Protein AF-A0A9Q1EUC0-F1 (afdb_monomer)

Foldseek 3Di:
DWDKDKDQDVVVVVVVQVVLCQQFVFDKDWPDWDPQNPPPPDDDALPFDKDQWACDDPLADTGDGDQWIKGFRIKTKIDTPLADDPCVVVVVVVVVVVVVVCVVVVDDDDDDDDPDPDSHQNWPWMKIKTKMWIQVVLGDDPVVVVDVVVVVVSSNVVSVCNVPDRGDTTIMMIMTTDSDTPDADTDPVNCVVVPVPDDD

Organism: Synaphobranchus kaupii (NCBI:txid118154)

Sequence (200 aa):
MSKMIKFDNSADLDYFIKGVEEESQTKFITFTVDRHYNDKDWLPLPAKRVYWQWAGGSGMPAIEFNGTPFMFVGSKRLVCHQGKDLALAHKRRYAEEKAKKMMVDHSFCSQRALWQDTKKVGCPAAISITKIATFPKFKADEEILSREKIKKTASKILRRALERDPIVWETCYVVTHQSAHAGHAIGEMANWRSSDHLCS

Structure (mmCIF, N/CA/C/O backbone):
data_AF-A0A9Q1EUC0-F1
#
_entry.id   AF-A0A9Q1EUC0-F1
#
loop_
_atom_site.group_PDB
_atom_site.id
_atom_site.type_symbol
_atom_site.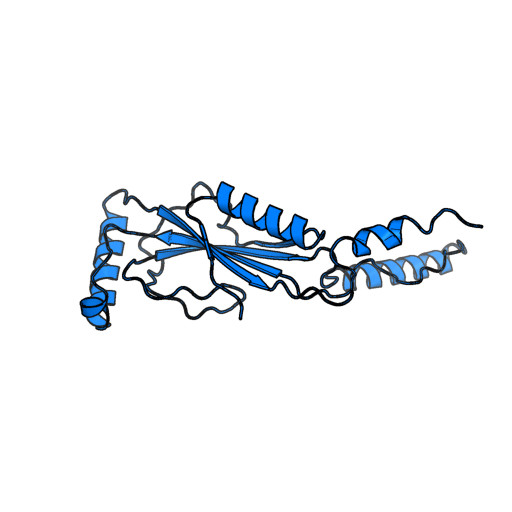label_atom_id
_atom_site.label_alt_id
_atom_site.label_comp_id
_atom_site.label_asym_id
_atom_site.label_entity_id
_atom_site.label_seq_id
_atom_site.pdbx_PDB_ins_code
_atom_site.Cartn_x
_atom_site.Cartn_y
_atom_site.Cartn_z
_atom_site.occupancy
_atom_site.B_iso_or_equiv
_atom_site.auth_seq_id
_atom_site.auth_comp_id
_atom_site.auth_asym_id
_atom_site.auth_atom_id
_atom_site.pdbx_PDB_model_num
ATOM 1 N N . MET A 1 1 ? -3.451 16.860 -7.771 1.00 40.97 1 MET A N 1
ATOM 2 C CA . MET A 1 1 ? -3.628 16.340 -6.395 1.00 40.97 1 MET A CA 1
ATOM 3 C C . MET A 1 1 ? -3.889 14.842 -6.488 1.00 40.97 1 MET A C 1
ATOM 5 O O . MET A 1 1 ? -4.781 14.462 -7.233 1.00 40.97 1 MET A O 1
ATOM 9 N N . SER A 1 2 ? -3.102 13.990 -5.823 1.00 59.28 2 SER A N 1
ATOM 10 C CA . SER A 1 2 ? -3.368 12.541 -5.813 1.00 59.28 2 SER A CA 1
ATOM 11 C C . SER A 1 2 ? -4.543 12.253 -4.882 1.00 59.28 2 SER A C 1
ATOM 13 O O . SER A 1 2 ? -4.451 12.502 -3.684 1.00 59.28 2 SER A O 1
ATOM 15 N N . LYS A 1 3 ? -5.653 11.759 -5.435 1.00 67.56 3 LYS A N 1
ATOM 16 C CA . LYS A 1 3 ? -6.847 11.388 -4.670 1.00 67.56 3 LYS A CA 1
ATOM 17 C C . LYS A 1 3 ? -6.608 10.048 -3.967 1.00 67.56 3 LYS A C 1
ATOM 19 O O . LYS A 1 3 ? -6.145 9.099 -4.598 1.00 67.56 3 LYS A O 1
ATOM 24 N N . MET A 1 4 ? -6.906 9.986 -2.670 1.00 83.06 4 MET A N 1
ATOM 25 C CA . MET A 1 4 ? -6.970 8.728 -1.924 1.00 83.06 4 MET A CA 1
ATOM 26 C C . MET A 1 4 ? -8.250 7.984 -2.318 1.00 83.06 4 MET A C 1
ATOM 28 O O . MET A 1 4 ? -9.329 8.576 -2.326 1.00 83.06 4 MET A O 1
ATOM 32 N N . ILE A 1 5 ? -8.128 6.695 -2.620 1.00 92.75 5 ILE A N 1
ATOM 33 C CA . ILE A 1 5 ? -9.247 5.807 -2.953 1.00 92.75 5 ILE A CA 1
ATOM 34 C C . ILE A 1 5 ? -9.221 4.626 -1.979 1.00 92.75 5 ILE A C 1
ATOM 36 O O . ILE A 1 5 ? -8.143 4.198 -1.562 1.00 92.75 5 ILE A O 1
ATOM 40 N N . LYS A 1 6 ? -10.394 4.129 -1.580 1.00 94.75 6 LYS A N 1
ATOM 41 C CA . LYS A 1 6 ? -10.534 2.965 -0.700 1.00 94.75 6 LYS A CA 1
ATOM 42 C C . LYS A 1 6 ? -11.338 1.878 -1.401 1.00 94.75 6 LYS A C 1
ATOM 44 O O . LYS A 1 6 ? -12.309 2.199 -2.079 1.00 94.75 6 LYS A O 1
ATOM 49 N N . PHE A 1 7 ? -10.935 0.628 -1.205 1.00 96.56 7 PHE A N 1
ATOM 50 C CA . PHE A 1 7 ? -11.654 -0.557 -1.670 1.00 96.56 7 PHE A CA 1
ATOM 51 C C . PHE A 1 7 ? -11.787 -1.557 -0.526 1.00 96.56 7 PHE A C 1
ATOM 53 O O . PHE A 1 7 ? -10.833 -1.755 0.229 1.00 96.56 7 PHE A O 1
ATOM 60 N N . ASP A 1 8 ? -12.934 -2.219 -0.429 1.00 95.00 8 ASP A N 1
ATOM 61 C CA . ASP A 1 8 ? -13.214 -3.188 0.641 1.00 95.00 8 ASP A CA 1
ATOM 62 C C . ASP A 1 8 ? -12.863 -4.627 0.234 1.00 95.00 8 ASP A C 1
ATOM 64 O O . ASP A 1 8 ? -12.815 -5.539 1.057 1.00 95.00 8 ASP A O 1
ATOM 68 N N . ASN A 1 9 ? -12.576 -4.851 -1.049 1.00 94.38 9 ASN A N 1
ATOM 69 C CA . ASN A 1 9 ? -12.192 -6.153 -1.575 1.00 94.38 9 ASN A CA 1
ATOM 70 C C . ASN A 1 9 ? -11.139 -6.024 -2.685 1.00 94.38 9 ASN A C 1
ATOM 72 O O . ASN A 1 9 ? -10.929 -4.955 -3.264 1.00 94.38 9 ASN A O 1
ATOM 76 N N . SER A 1 10 ? -10.450 -7.132 -2.968 1.00 94.81 10 SER A N 1
ATOM 77 C CA . SER A 1 10 ? -9.391 -7.158 -3.977 1.00 94.81 10 SER A CA 1
ATOM 78 C C . SER A 1 10 ? -9.919 -7.081 -5.408 1.00 94.81 10 SER A C 1
ATOM 80 O O . SER A 1 10 ? -9.199 -6.594 -6.268 1.00 94.81 10 SER A O 1
ATOM 82 N N . ALA A 1 11 ? -11.148 -7.532 -5.675 1.00 96.62 11 ALA A N 1
ATOM 83 C CA . ALA A 1 11 ? -11.707 -7.528 -7.024 1.00 96.62 11 ALA A CA 1
ATOM 84 C C . ALA A 1 11 ? -11.937 -6.096 -7.531 1.00 96.62 11 ALA A C 1
ATOM 86 O O . ALA A 1 11 ? -11.547 -5.777 -8.652 1.00 96.62 11 ALA A O 1
ATOM 87 N N . ASP A 1 12 ? -12.471 -5.213 -6.685 1.00 97.06 12 ASP A N 1
ATOM 88 C CA . ASP A 1 12 ? -12.663 -3.799 -7.024 1.00 97.06 12 ASP A CA 1
ATOM 89 C C . ASP A 1 12 ? -11.325 -3.074 -7.198 1.00 97.06 12 ASP A C 1
ATOM 91 O O . ASP A 1 12 ? -11.167 -2.246 -8.097 1.00 97.06 12 ASP A O 1
ATOM 95 N N . LEU A 1 13 ? -10.333 -3.420 -6.370 1.00 96.81 13 LEU A N 1
ATOM 96 C CA . LEU A 1 13 ? -8.966 -2.930 -6.527 1.00 96.81 13 LEU A CA 1
ATOM 97 C C . LEU A 1 13 ? -8.368 -3.364 -7.874 1.00 96.81 13 LEU A C 1
ATOM 99 O O . LEU A 1 13 ? -7.768 -2.546 -8.572 1.00 96.81 13 LEU A O 1
ATOM 103 N N . ASP A 1 14 ? -8.524 -4.633 -8.243 1.00 96.81 14 ASP A N 1
ATOM 104 C CA . ASP A 1 14 ? -8.013 -5.170 -9.504 1.00 96.81 14 ASP A CA 1
ATOM 105 C C . ASP A 1 14 ? -8.735 -4.539 -10.705 1.00 96.81 14 ASP A C 1
ATOM 107 O O . ASP A 1 14 ? -8.090 -4.187 -11.695 1.00 96.81 14 ASP A O 1
ATOM 111 N N . TYR A 1 15 ? -10.048 -4.310 -10.599 1.00 97.38 15 TYR A N 1
ATOM 112 C CA . TYR A 1 15 ? -10.825 -3.582 -11.602 1.00 97.38 15 TYR A CA 1
ATOM 113 C C . TYR A 1 15 ? -10.336 -2.139 -11.760 1.00 97.38 15 TYR A C 1
ATOM 115 O O . TYR A 1 15 ? -10.135 -1.674 -12.882 1.00 97.38 15 TYR A O 1
ATOM 123 N N . PHE A 1 16 ? -10.064 -1.444 -10.652 1.00 95.88 16 PHE A N 1
ATOM 124 C CA . PHE A 1 16 ? -9.482 -0.104 -10.682 1.00 95.88 16 PHE A CA 1
ATOM 125 C C . PHE A 1 16 ? -8.117 -0.085 -11.379 1.00 95.88 16 PHE A C 1
ATOM 127 O O . PHE A 1 16 ? -7.888 0.751 -12.253 1.00 95.88 16 PHE A O 1
ATOM 134 N N . ILE A 1 17 ? -7.216 -1.010 -11.028 1.00 95.75 17 ILE A N 1
ATOM 135 C CA . ILE A 1 17 ? -5.892 -1.103 -11.660 1.00 95.75 17 ILE A CA 1
ATOM 136 C C . ILE A 1 17 ? -6.047 -1.350 -13.162 1.00 95.75 17 ILE A C 1
ATOM 138 O O . ILE A 1 17 ? -5.390 -0.684 -13.958 1.00 95.75 17 ILE A O 1
ATOM 142 N N . LYS A 1 18 ? -6.943 -2.260 -13.557 1.00 95.81 18 LYS A N 1
ATOM 143 C CA . LYS A 1 18 ? -7.225 -2.548 -14.964 1.00 95.81 18 LYS A CA 1
ATOM 144 C C . LYS A 1 18 ? -7.750 -1.315 -15.705 1.00 95.81 18 LYS A C 1
ATOM 146 O O . LYS A 1 18 ? -7.250 -1.023 -16.785 1.00 95.81 18 LYS A O 1
ATOM 151 N N . GLY A 1 19 ? -8.672 -0.560 -15.110 1.00 94.25 19 GLY A N 1
ATOM 152 C CA . GLY A 1 19 ? -9.173 0.688 -15.691 1.00 94.25 19 GLY A CA 1
ATOM 153 C C . GLY A 1 19 ? -8.064 1.723 -15.904 1.00 94.25 19 GLY A C 1
ATOM 154 O O . GLY A 1 19 ? -7.978 2.324 -16.970 1.00 94.25 19 GLY A O 1
ATOM 155 N N . VAL A 1 20 ? -7.149 1.865 -14.939 1.00 92.62 20 VAL A N 1
ATOM 156 C CA . VAL A 1 20 ? -5.964 2.733 -15.078 1.00 92.62 20 VAL A CA 1
ATOM 157 C C . VAL A 1 20 ? -5.049 2.269 -16.221 1.00 92.62 20 VAL A C 1
ATOM 159 O O . VAL A 1 20 ? -4.512 3.090 -16.971 1.00 92.62 20 VAL A O 1
ATOM 162 N N . GLU A 1 21 ? -4.849 0.960 -16.376 1.00 93.50 21 GLU A N 1
ATOM 163 C CA . GLU A 1 21 ? -4.057 0.403 -17.479 1.00 93.50 21 GLU A CA 1
ATOM 164 C C . GLU A 1 21 ? -4.710 0.624 -18.847 1.00 93.50 21 GLU A C 1
ATOM 166 O O . GLU A 1 21 ? -4.009 0.904 -19.819 1.00 93.50 21 GLU A O 1
ATOM 171 N N . GLU A 1 22 ? -6.033 0.497 -18.930 1.00 92.25 22 GLU A N 1
ATOM 172 C CA . GLU A 1 22 ? -6.808 0.705 -20.155 1.00 92.25 22 GLU A CA 1
ATOM 173 C C . GLU A 1 22 ? -6.830 2.182 -20.563 1.00 92.25 22 GLU A C 1
ATOM 175 O O . GLU A 1 22 ? -6.583 2.496 -21.725 1.00 92.25 22 GLU A O 1
ATOM 180 N N . GLU A 1 23 ? -7.024 3.098 -19.613 1.00 89.44 23 GLU A N 1
ATOM 181 C CA . GLU A 1 23 ? -6.993 4.543 -19.864 1.00 89.44 23 GLU A CA 1
ATOM 182 C C . GLU A 1 23 ? -5.609 5.004 -20.352 1.00 89.44 23 GLU A C 1
ATOM 184 O O . GLU A 1 23 ? -5.485 5.767 -21.309 1.00 89.44 23 GLU A O 1
ATOM 189 N N . SER A 1 24 ? -4.542 4.501 -19.725 1.00 87.50 24 SER A N 1
ATOM 190 C CA . SER A 1 24 ? -3.166 4.885 -20.065 1.00 87.50 24 SER A CA 1
ATOM 191 C C . SER A 1 24 ? -2.559 4.095 -21.230 1.00 87.50 24 SER A C 1
ATOM 193 O O . SER A 1 24 ? -1.467 4.440 -21.697 1.00 87.50 24 SER A O 1
ATOM 195 N N . GLN A 1 25 ? -3.213 3.015 -21.676 1.00 89.38 25 GLN A N 1
ATOM 196 C CA . GLN A 1 25 ? -2.655 2.009 -22.594 1.00 89.38 25 GLN A CA 1
ATOM 197 C C . GLN A 1 25 ? -1.273 1.500 -22.143 1.00 89.38 25 GLN A C 1
ATOM 199 O O . GLN A 1 25 ? -0.397 1.177 -22.946 1.00 89.38 25 GLN A O 1
ATOM 204 N N . THR A 1 26 ? -1.040 1.461 -20.830 1.00 88.62 26 THR A N 1
ATOM 205 C CA . THR A 1 26 ? 0.257 1.133 -20.243 1.00 88.62 26 THR A CA 1
ATOM 206 C C . THR A 1 26 ? 0.081 0.144 -19.106 1.00 88.62 26 THR A C 1
ATOM 208 O O . THR A 1 26 ? -0.745 0.330 -18.223 1.00 88.62 26 THR A O 1
ATOM 211 N N . LYS A 1 27 ? 0.908 -0.905 -19.091 1.00 92.56 27 LYS A N 1
ATOM 212 C CA . LYS A 1 27 ? 0.910 -1.888 -18.005 1.00 92.56 27 LYS A CA 1
ATOM 213 C C . LYS A 1 27 ? 1.687 -1.410 -16.789 1.00 92.56 27 LYS A C 1
ATOM 215 O O . LYS A 1 27 ? 2.736 -0.767 -16.913 1.00 92.56 27 LYS A O 1
ATOM 220 N N . PHE A 1 28 ? 1.209 -1.804 -15.619 1.00 94.25 28 PHE A N 1
ATOM 221 C CA . PHE A 1 28 ? 1.900 -1.627 -14.356 1.00 94.25 28 PHE A CA 1
ATOM 222 C C . PHE A 1 28 ? 2.534 -2.949 -13.913 1.00 94.25 28 PHE A C 1
ATOM 224 O O . PHE A 1 28 ? 1.949 -4.023 -14.001 1.00 94.25 28 PHE A O 1
ATOM 231 N N . ILE A 1 29 ? 3.767 -2.873 -13.422 1.00 94.19 29 ILE A N 1
ATOM 232 C CA . ILE A 1 29 ? 4.514 -4.011 -12.887 1.00 94.19 29 ILE A CA 1
ATOM 233 C C . ILE A 1 29 ? 4.733 -3.830 -11.390 1.00 94.19 29 ILE A C 1
ATOM 235 O O . ILE A 1 29 ? 4.805 -2.706 -10.888 1.00 94.19 29 ILE A O 1
ATOM 239 N N . THR A 1 30 ? 4.868 -4.940 -10.667 1.00 94.81 30 THR A N 1
ATOM 240 C CA . THR A 1 30 ? 5.176 -4.882 -9.234 1.00 94.81 30 THR A CA 1
ATOM 241 C C . THR A 1 30 ? 6.600 -4.373 -9.038 1.00 94.81 30 THR A C 1
ATOM 243 O O . THR A 1 30 ? 7.550 -4.961 -9.548 1.00 94.81 30 THR A O 1
ATOM 246 N N . PHE A 1 31 ? 6.732 -3.275 -8.298 1.00 93.25 31 PHE A N 1
ATOM 247 C CA . PHE A 1 31 ? 8.013 -2.705 -7.894 1.00 93.25 31 PHE A CA 1
ATOM 248 C C . PHE A 1 31 ? 8.451 -3.269 -6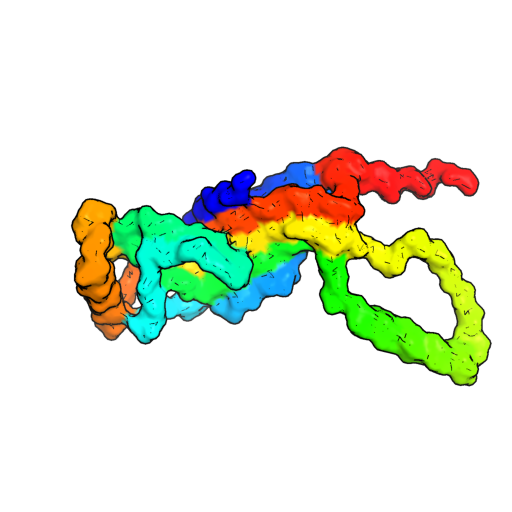.546 1.00 93.25 31 PHE A C 1
ATOM 250 O O . PHE A 1 31 ? 9.541 -3.818 -6.421 1.00 93.25 31 PHE A O 1
ATOM 257 N N . THR A 1 32 ? 7.576 -3.166 -5.547 1.00 93.19 32 THR A N 1
ATOM 258 C CA . THR A 1 32 ? 7.797 -3.704 -4.204 1.00 93.19 32 THR A CA 1
ATOM 259 C C . THR A 1 32 ? 6.510 -4.298 -3.662 1.00 93.19 32 THR A C 1
ATOM 261 O O . THR A 1 32 ? 5.409 -3.842 -3.980 1.00 93.19 32 THR A O 1
ATOM 264 N N . VAL A 1 33 ? 6.654 -5.314 -2.822 1.00 95.06 33 VAL A N 1
ATOM 265 C CA . VAL A 1 33 ? 5.559 -5.926 -2.077 1.00 95.06 33 VAL A CA 1
ATOM 266 C C . VAL A 1 33 ? 6.078 -6.330 -0.704 1.00 95.06 33 VAL A C 1
ATOM 268 O O . VAL A 1 33 ? 7.137 -6.949 -0.594 1.00 95.06 33 VAL A O 1
ATOM 271 N N . ASP A 1 34 ? 5.353 -5.950 0.341 1.00 93.94 34 ASP A N 1
ATOM 272 C CA . ASP A 1 34 ? 5.676 -6.356 1.702 1.00 93.94 34 ASP A CA 1
ATOM 273 C C . ASP A 1 34 ? 5.354 -7.834 1.911 1.00 93.94 34 ASP A C 1
ATOM 275 O O . ASP A 1 34 ? 4.383 -8.365 1.366 1.00 93.94 34 ASP A O 1
ATOM 279 N N . ARG A 1 35 ? 6.130 -8.481 2.788 1.00 90.31 35 ARG A N 1
ATOM 280 C CA . ARG A 1 35 ? 6.033 -9.918 3.091 1.00 90.31 35 ARG A CA 1
ATOM 281 C C . ARG A 1 35 ? 4.602 -10.399 3.351 1.00 90.31 35 ARG A C 1
ATOM 283 O O . ARG A 1 35 ? 4.224 -11.448 2.847 1.00 90.31 35 ARG A O 1
ATOM 290 N N . HIS A 1 36 ? 3.824 -9.644 4.126 1.00 92.88 36 HIS A N 1
ATOM 291 C CA . HIS A 1 36 ? 2.486 -10.061 4.556 1.00 92.88 36 HIS A CA 1
ATOM 292 C C . HIS A 1 36 ? 1.354 -9.553 3.650 1.00 92.88 36 HIS A C 1
ATOM 294 O O . HIS A 1 36 ? 0.191 -9.832 3.914 1.00 92.88 36 HIS A O 1
ATOM 300 N N . TYR A 1 37 ? 1.646 -8.809 2.575 1.00 93.94 37 TYR A N 1
ATOM 301 C CA . TYR A 1 37 ? 0.593 -8.257 1.712 1.00 93.94 37 TYR A CA 1
ATOM 302 C C . TYR A 1 37 ? -0.295 -9.363 1.104 1.00 93.94 37 TYR A C 1
ATOM 304 O O . TYR A 1 37 ? -1.524 -9.254 1.103 1.00 93.94 37 TYR A O 1
ATOM 312 N N . ASN A 1 38 ? 0.337 -10.448 0.644 1.00 93.12 38 ASN A N 1
ATOM 313 C CA . ASN A 1 38 ? -0.325 -11.625 0.068 1.00 93.12 38 ASN A CA 1
ATOM 314 C C . ASN A 1 38 ? -0.567 -12.750 1.087 1.00 93.12 38 ASN A C 1
ATOM 316 O O . ASN A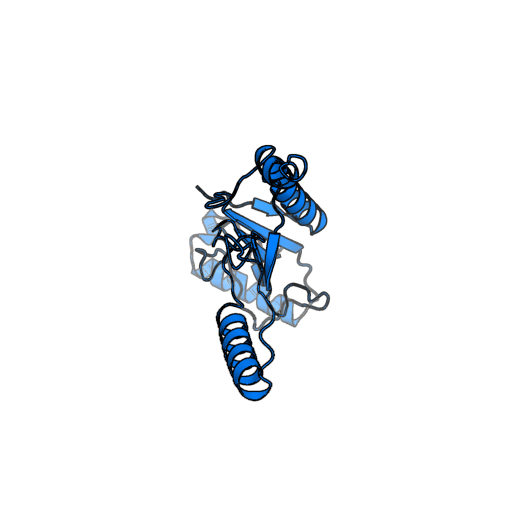 1 38 ? -1.019 -13.826 0.702 1.00 93.12 38 ASN A O 1
ATOM 320 N N . ASP A 1 39 ? -0.240 -12.525 2.358 1.00 92.94 39 ASP A N 1
ATOM 321 C CA . ASP A 1 39 ? -0.416 -13.526 3.402 1.00 92.94 39 ASP A CA 1
ATOM 322 C C . ASP A 1 39 ? -1.909 -13.647 3.740 1.00 92.94 39 ASP A C 1
ATOM 324 O O . ASP A 1 39 ? -2.550 -12.681 4.170 1.00 92.94 39 ASP A O 1
ATOM 328 N N . LYS A 1 40 ? -2.472 -14.823 3.447 1.00 88.56 40 LYS A N 1
ATOM 329 C CA . LYS A 1 40 ? -3.879 -15.155 3.711 1.00 88.56 40 LYS A CA 1
ATOM 330 C C . LYS A 1 40 ? -4.097 -15.564 5.163 1.00 88.56 40 LYS A C 1
ATOM 332 O O . LYS A 1 40 ? -5.203 -15.397 5.663 1.00 88.56 40 LYS A O 1
ATOM 337 N N . ASP A 1 41 ? -3.034 -16.020 5.816 1.00 90.88 41 ASP A N 1
ATOM 338 C CA . ASP A 1 41 ? -3.032 -16.493 7.196 1.00 90.88 41 ASP A CA 1
ATOM 339 C C . ASP A 1 41 ? -2.585 -15.382 8.157 1.00 90.88 41 ASP A C 1
ATOM 341 O O . ASP A 1 41 ? -2.355 -15.615 9.344 1.00 90.88 41 ASP A O 1
ATOM 345 N N . TRP A 1 42 ? -2.461 -14.147 7.655 1.00 93.06 42 TRP A N 1
ATOM 346 C CA . TRP A 1 42 ? -2.171 -12.994 8.488 1.00 93.06 42 TRP A CA 1
ATOM 347 C C . TRP A 1 42 ? -3.292 -12.784 9.507 1.00 93.06 42 TRP A C 1
ATOM 349 O O . TRP A 1 42 ? -4.469 -12.690 9.153 1.00 93.06 42 TRP A O 1
ATOM 359 N N . LEU A 1 43 ? -2.901 -12.618 10.769 1.00 92.25 43 LEU A N 1
ATOM 360 C CA . LEU A 1 43 ? -3.809 -12.337 11.873 1.00 92.25 43 LEU A CA 1
ATOM 361 C C . LEU A 1 43 ? -3.389 -11.054 12.605 1.00 92.25 43 LEU A C 1
ATOM 363 O O . LEU A 1 43 ? -2.188 -10.794 12.771 1.00 92.25 43 LEU A O 1
ATOM 367 N N . PRO A 1 44 ? -4.352 -10.253 13.095 1.00 93.25 44 PRO A N 1
ATOM 368 C CA . PRO A 1 44 ? -4.044 -9.111 13.937 1.00 93.25 44 PRO A CA 1
ATOM 369 C C . PRO A 1 44 ? -3.519 -9.588 15.293 1.00 93.25 44 PRO A C 1
ATOM 371 O O . PRO A 1 44 ? -4.219 -10.246 16.055 1.00 93.25 44 PRO A O 1
ATOM 374 N N . LEU A 1 45 ? -2.274 -9.235 15.613 1.00 92.12 45 LEU A N 1
ATOM 375 C CA . LEU A 1 45 ? -1.651 -9.612 16.883 1.00 92.12 45 LEU A CA 1
ATOM 376 C C . LEU A 1 45 ? -1.723 -8.459 17.899 1.00 92.12 45 LEU A C 1
ATOM 378 O O . LEU A 1 45 ? -1.437 -7.316 17.527 1.00 92.12 45 LEU A O 1
ATOM 382 N N . PRO A 1 46 ? -1.973 -8.732 19.195 1.00 91.38 46 PRO A N 1
ATOM 383 C CA . PRO A 1 46 ? -2.017 -7.710 20.250 1.00 91.38 46 PRO A CA 1
ATOM 384 C C . PRO A 1 46 ? -0.756 -6.838 20.329 1.00 91.38 46 PRO A C 1
ATOM 386 O O . PRO A 1 46 ? -0.828 -5.639 20.599 1.00 91.38 46 PRO A O 1
ATOM 389 N N . ALA A 1 47 ? 0.410 -7.429 20.048 1.00 91.00 47 ALA A N 1
ATOM 390 C CA . ALA A 1 47 ? 1.699 -6.740 20.064 1.00 91.00 47 ALA A CA 1
ATOM 391 C C . ALA A 1 47 ? 1.858 -5.710 18.929 1.00 91.00 47 ALA A C 1
ATOM 393 O O . ALA A 1 47 ? 2.736 -4.845 18.991 1.00 91.00 47 ALA A O 1
ATOM 394 N N . LYS A 1 48 ? 1.036 -5.781 17.872 1.00 91.75 48 LYS A N 1
ATOM 395 C CA . LYS A 1 48 ? 1.115 -4.850 16.743 1.00 91.75 48 LYS A CA 1
ATOM 396 C C . LYS A 1 48 ? 0.524 -3.490 17.115 1.00 91.75 48 LYS A C 1
ATOM 398 O O . LYS A 1 48 ? -0.325 -3.325 17.998 1.00 91.75 48 LYS A O 1
ATOM 403 N N . ARG A 1 49 ? 1.030 -2.456 16.446 1.00 93.19 49 ARG A N 1
ATOM 404 C CA . ARG A 1 49 ? 0.588 -1.082 16.674 1.00 93.19 49 ARG A CA 1
ATOM 405 C C . ARG A 1 49 ? -0.800 -0.873 16.069 1.00 93.19 49 ARG A C 1
ATOM 407 O O . ARG A 1 49 ? -1.010 -1.167 14.899 1.00 93.19 49 ARG A O 1
ATOM 414 N N . VAL A 1 50 ? -1.702 -0.316 16.874 1.00 95.31 50 VAL A N 1
ATOM 415 C CA . VAL A 1 50 ? -3.005 0.195 16.437 1.00 95.31 50 VAL A CA 1
ATOM 416 C C . VAL A 1 50 ? -2.828 1.640 15.982 1.00 95.31 50 VAL A C 1
ATOM 418 O O . VAL A 1 50 ? -2.204 2.443 16.685 1.00 95.31 50 VAL A O 1
ATOM 421 N N . TYR A 1 51 ? -3.377 1.960 14.819 1.00 94.94 51 TYR A N 1
ATOM 422 C CA . TYR A 1 51 ? -3.374 3.283 14.215 1.00 94.94 51 TYR A CA 1
ATOM 423 C C . TYR A 1 51 ? -4.802 3.814 14.110 1.00 94.94 51 TYR A C 1
ATOM 425 O O . TYR A 1 51 ? -5.762 3.053 14.082 1.00 94.94 51 TYR A O 1
ATOM 433 N N . TRP A 1 52 ? -4.914 5.137 14.061 1.00 93.81 52 TRP A N 1
ATOM 434 C CA . TRP A 1 52 ? -6.184 5.860 13.898 1.00 93.81 52 TRP A CA 1
ATOM 435 C C . TRP A 1 52 ? -6.156 6.806 12.700 1.00 93.81 52 TRP A C 1
ATOM 437 O O . TRP A 1 52 ? -7.189 7.215 12.196 1.00 93.81 52 TRP A O 1
ATOM 447 N N . GLN A 1 53 ? -4.950 7.165 12.275 1.00 93.44 53 GLN A N 1
ATOM 448 C CA . GLN A 1 53 ? -4.637 7.961 11.103 1.00 93.44 53 GLN A CA 1
ATOM 449 C C . GLN A 1 53 ? -3.176 7.692 10.744 1.00 93.44 53 GLN A C 1
ATOM 451 O O . GLN A 1 53 ? -2.389 7.225 11.579 1.00 93.44 53 GLN A O 1
ATOM 456 N N . TRP A 1 54 ? -2.804 8.020 9.518 1.00 93.75 54 TRP A N 1
ATOM 457 C CA . TRP A 1 54 ? -1.442 7.926 9.024 1.00 93.75 54 TRP A CA 1
ATOM 458 C C . TRP A 1 54 ? -1.177 9.091 8.078 1.00 93.75 54 TRP A C 1
ATOM 460 O O . TRP A 1 54 ? -1.918 9.289 7.123 1.00 93.75 54 TRP A O 1
ATOM 470 N N . ALA A 1 55 ? -0.111 9.853 8.318 1.00 92.25 55 ALA A N 1
ATOM 471 C CA . ALA A 1 55 ? 0.209 11.034 7.512 1.00 92.25 55 ALA A CA 1
ATOM 472 C C . ALA A 1 55 ? 0.718 10.699 6.093 1.00 92.25 55 ALA A C 1
ATOM 474 O O . ALA A 1 55 ? 0.967 11.598 5.297 1.00 92.25 55 ALA A O 1
ATOM 475 N N . GLY A 1 56 ? 0.884 9.414 5.771 1.00 88.25 56 GLY A N 1
ATOM 476 C CA . GLY A 1 56 ? 1.614 8.975 4.587 1.00 88.25 56 GLY A CA 1
ATOM 477 C C . GLY A 1 56 ? 3.118 8.899 4.856 1.00 88.25 56 GLY A C 1
ATOM 478 O O . GLY A 1 56 ? 3.611 9.330 5.898 1.00 88.25 56 GLY A O 1
ATOM 479 N N . GLY A 1 57 ? 3.855 8.286 3.931 1.00 83.50 57 GLY A N 1
ATOM 480 C CA . GLY A 1 57 ? 5.310 8.129 4.037 1.00 83.50 57 GLY A CA 1
ATOM 481 C C . GLY A 1 57 ? 5.798 6.790 3.494 1.00 83.50 57 GLY A C 1
ATOM 482 O O . GLY A 1 57 ? 5.017 5.852 3.356 1.00 83.50 57 GLY A O 1
ATOM 483 N N . SER A 1 58 ? 7.083 6.707 3.139 1.00 78.88 58 SER A N 1
ATOM 484 C CA . SER A 1 58 ? 7.719 5.489 2.596 1.00 78.88 58 SER A CA 1
ATOM 485 C C . SER A 1 58 ? 6.998 4.878 1.383 1.00 78.88 58 SER A C 1
ATOM 487 O O . SER A 1 58 ? 7.029 3.672 1.169 1.00 78.88 58 SER A O 1
ATOM 489 N N . GLY A 1 59 ? 6.326 5.709 0.579 1.00 79.12 59 GLY A N 1
ATOM 490 C CA . GLY A 1 59 ? 5.532 5.252 -0.564 1.00 79.12 59 GLY A CA 1
ATOM 491 C C . GLY A 1 59 ? 4.142 4.713 -0.213 1.00 79.12 59 GLY A C 1
ATOM 492 O O . GLY A 1 59 ? 3.460 4.254 -1.124 1.00 79.12 59 GLY A O 1
ATOM 493 N N . MET A 1 60 ? 3.704 4.794 1.048 1.00 87.94 60 MET A N 1
ATOM 494 C CA . MET A 1 60 ? 2.336 4.471 1.459 1.00 87.94 60 MET A CA 1
ATOM 495 C C . MET A 1 60 ? 1.411 5.702 1.415 1.00 87.94 60 MET A C 1
ATOM 497 O O . MET A 1 60 ? 1.845 6.798 1.797 1.00 87.94 60 MET A O 1
ATOM 501 N N . PRO A 1 61 ? 0.141 5.534 0.996 1.00 91.88 61 PRO A N 1
ATOM 502 C CA . PRO A 1 61 ? -0.888 6.568 1.045 1.00 91.88 61 PRO A CA 1
ATOM 503 C C . PRO A 1 61 ? -1.153 7.062 2.471 1.00 91.88 61 PRO A C 1
ATOM 505 O O . PRO A 1 61 ? -1.026 6.311 3.438 1.00 91.88 61 PRO A O 1
ATOM 508 N N . ALA A 1 62 ? -1.551 8.330 2.593 1.00 92.88 62 ALA A N 1
ATOM 509 C CA . ALA A 1 62 ? -2.098 8.859 3.836 1.00 92.88 62 ALA A CA 1
ATOM 510 C C . ALA A 1 62 ? -3.461 8.214 4.133 1.00 92.88 62 ALA A C 1
ATOM 512 O O . ALA A 1 62 ? -4.206 7.870 3.218 1.00 92.88 62 ALA A O 1
ATOM 513 N N . ILE A 1 63 ? -3.771 8.042 5.416 1.00 93.25 63 ILE A N 1
ATOM 514 C CA . ILE A 1 63 ? -5.041 7.507 5.905 1.00 93.25 63 ILE A CA 1
ATOM 515 C C . ILE A 1 63 ? -5.604 8.534 6.875 1.00 93.25 63 ILE A C 1
ATOM 517 O O . ILE A 1 63 ? -5.050 8.741 7.958 1.00 93.25 63 ILE A O 1
ATOM 521 N N . GLU A 1 64 ? -6.689 9.184 6.473 1.00 91.62 64 GLU A N 1
ATOM 522 C CA . GLU A 1 64 ? -7.341 10.186 7.309 1.00 91.62 64 GLU A CA 1
ATOM 523 C C . GLU A 1 64 ? -8.039 9.556 8.511 1.00 91.62 64 GLU A C 1
ATOM 525 O O . GLU A 1 64 ? -8.435 8.386 8.495 1.00 91.62 64 GLU A O 1
ATOM 530 N N . PHE A 1 65 ? -8.170 10.355 9.564 1.00 90.50 65 PHE A N 1
ATOM 531 C CA . PHE A 1 65 ? -8.886 9.961 10.762 1.00 90.50 65 PHE A CA 1
ATOM 532 C C . PHE A 1 65 ? -10.385 9.845 10.458 1.00 90.50 65 PHE A C 1
ATOM 534 O O . PHE A 1 65 ? -10.981 10.800 9.983 1.00 90.50 65 PHE A O 1
ATOM 541 N N . ASN A 1 66 ? -10.978 8.681 10.732 1.00 89.75 66 ASN A N 1
ATOM 542 C CA . ASN A 1 66 ? -12.408 8.407 10.513 1.00 89.75 66 ASN A CA 1
ATOM 543 C C . ASN A 1 66 ? -13.073 7.719 11.725 1.00 89.75 66 ASN A C 1
ATOM 545 O O . ASN A 1 66 ? -14.028 6.943 11.591 1.00 89.75 66 ASN A O 1
ATOM 549 N N . GLY A 1 67 ? -12.452 7.862 12.898 1.00 90.44 67 GLY A N 1
ATOM 550 C CA . GLY A 1 67 ? -12.869 7.211 14.139 1.00 90.44 67 GLY A CA 1
ATOM 551 C C . GLY A 1 67 ? -12.687 5.689 14.194 1.00 90.44 67 GLY A C 1
ATOM 552 O O . GLY A 1 67 ? -12.974 5.107 15.234 1.00 90.44 67 GLY A O 1
ATOM 553 N N . THR A 1 68 ? -12.211 5.022 13.134 1.00 93.31 68 THR A N 1
ATOM 554 C CA . THR A 1 68 ? -12.061 3.555 13.104 1.00 93.31 68 THR A CA 1
ATOM 555 C C . THR A 1 68 ? -10.593 3.154 13.261 1.00 93.31 68 THR A C 1
ATOM 557 O O . THR A 1 68 ? -9.766 3.538 12.430 1.00 93.31 68 THR A O 1
ATOM 560 N N . PRO A 1 69 ? -10.228 2.372 14.294 1.00 95.50 69 PRO A N 1
ATOM 561 C CA . PRO A 1 69 ? -8.857 1.910 14.443 1.00 95.50 69 PRO A CA 1
ATOM 562 C C . PRO A 1 69 ? -8.499 0.870 13.376 1.00 95.50 69 PRO A C 1
ATOM 564 O O . PRO A 1 69 ? -9.346 0.096 12.922 1.00 95.50 69 PRO A O 1
ATOM 567 N N . PHE A 1 70 ? -7.219 0.827 13.009 1.00 96.88 70 PHE A N 1
ATOM 568 C CA . PHE A 1 70 ? -6.692 -0.120 12.030 1.00 96.88 70 PHE A CA 1
ATOM 569 C C . PHE A 1 70 ? -5.273 -0.604 12.357 1.00 96.88 70 PHE A C 1
ATOM 571 O O . PHE A 1 70 ? -4.540 0.003 13.143 1.00 96.88 70 PHE A O 1
ATOM 578 N N . MET A 1 71 ? -4.873 -1.706 11.727 1.00 97.00 71 MET A N 1
ATOM 579 C CA . MET A 1 71 ? -3.507 -2.234 11.714 1.00 97.00 71 MET A CA 1
ATOM 580 C C . MET A 1 71 ? -3.027 -2.406 10.272 1.00 97.00 71 MET A C 1
ATOM 582 O O . MET A 1 71 ? -3.804 -2.768 9.391 1.00 97.00 71 MET A O 1
ATOM 586 N N . PHE A 1 72 ? -1.739 -2.170 10.021 1.00 96.06 72 PHE A N 1
ATOM 587 C CA . PHE A 1 72 ? -1.146 -2.453 8.713 1.00 96.06 72 PHE A CA 1
ATOM 588 C C . PHE A 1 72 ? -0.967 -3.960 8.519 1.00 96.06 72 PHE A C 1
ATOM 590 O O . PHE A 1 72 ? -0.352 -4.621 9.359 1.00 96.06 72 PHE A O 1
ATOM 597 N N . VAL A 1 73 ? -1.456 -4.468 7.387 1.00 96.06 73 VAL A N 1
ATOM 598 C CA . VAL A 1 73 ? -1.185 -5.836 6.928 1.00 96.06 73 VAL A CA 1
ATOM 599 C C . VAL A 1 73 ? 0.080 -5.820 6.075 1.00 96.06 73 VAL A C 1
ATOM 601 O O . VAL A 1 73 ? 1.061 -6.484 6.393 1.00 96.06 73 VAL A O 1
ATOM 604 N N . GLY A 1 74 ? 0.103 -4.982 5.040 1.00 95.12 74 GLY A N 1
ATOM 605 C CA . GLY A 1 74 ? 1.268 -4.784 4.183 1.00 95.12 74 GLY A CA 1
ATOM 606 C C . GLY A 1 74 ? 0.987 -3.791 3.063 1.00 95.12 74 GLY A C 1
ATOM 607 O O . GLY A 1 74 ? -0.150 -3.362 2.862 1.00 95.12 74 GLY A O 1
ATOM 608 N N . SER A 1 75 ? 2.019 -3.441 2.310 1.00 95.50 75 SER A N 1
ATOM 609 C CA . SER A 1 75 ? 1.934 -2.551 1.159 1.00 95.50 75 SER A CA 1
ATOM 610 C C . SER A 1 75 ? 2.422 -3.211 -0.130 1.00 95.50 75 SER A C 1
ATOM 612 O O . SER A 1 75 ? 3.196 -4.170 -0.122 1.00 95.50 75 SER A O 1
ATOM 614 N N . LYS A 1 76 ? 1.942 -2.698 -1.259 1.00 95.56 76 LYS A N 1
ATOM 615 C CA . LYS A 1 76 ? 2.358 -3.073 -2.607 1.00 95.56 76 LYS A CA 1
ATOM 616 C C . LYS A 1 76 ? 2.481 -1.801 -3.430 1.00 95.56 76 LYS A C 1
ATOM 618 O O . LYS A 1 76 ? 1.578 -0.968 -3.437 1.00 95.56 76 LYS A O 1
ATOM 623 N N . ARG A 1 77 ? 3.594 -1.656 -4.142 1.00 94.75 77 ARG A N 1
ATOM 624 C CA . ARG A 1 77 ? 3.808 -0.556 -5.079 1.00 94.75 77 ARG A CA 1
ATOM 625 C C . ARG A 1 77 ? 3.913 -1.105 -6.485 1.00 94.75 77 ARG A C 1
ATOM 627 O O . ARG A 1 77 ? 4.738 -1.974 -6.767 1.00 94.75 77 ARG A O 1
ATOM 634 N N . LEU A 1 78 ? 3.085 -0.565 -7.361 1.00 95.25 78 LEU A N 1
ATOM 635 C CA . LEU A 1 78 ? 3.122 -0.802 -8.788 1.00 95.25 78 LEU A CA 1
ATOM 636 C C . LEU A 1 78 ? 3.732 0.411 -9.485 1.00 95.25 78 LEU A C 1
ATOM 638 O O . LEU A 1 78 ? 3.499 1.550 -9.080 1.00 95.25 78 LEU A O 1
ATOM 642 N N . VAL A 1 79 ? 4.505 0.175 -10.537 1.00 94.56 79 VAL A N 1
ATOM 643 C CA . VAL A 1 79 ? 5.096 1.228 -11.375 1.00 94.56 79 VAL A CA 1
ATOM 644 C C . VAL A 1 79 ? 4.853 0.916 -12.840 1.00 94.56 79 VAL A C 1
ATOM 646 O O . VAL A 1 79 ? 4.750 -0.250 -13.216 1.00 94.56 79 VAL A O 1
ATOM 649 N N . CYS A 1 80 ? 4.793 1.948 -13.675 1.00 94.56 80 CYS A N 1
ATOM 650 C CA . CYS A 1 80 ? 4.716 1.791 -15.123 1.00 94.56 80 CYS A CA 1
ATOM 651 C C . CYS A 1 80 ? 5.807 0.832 -15.647 1.00 94.56 80 CYS A C 1
ATOM 653 O O . CYS A 1 80 ? 6.968 0.888 -15.226 1.00 94.56 80 CYS A O 1
ATOM 655 N N . HIS A 1 81 ? 5.472 -0.025 -16.619 1.00 91.69 81 HIS A N 1
ATOM 656 C CA . HIS A 1 81 ? 6.447 -0.927 -17.237 1.00 91.69 81 HIS A CA 1
ATOM 657 C C . HIS A 1 81 ? 7.577 -0.170 -17.965 1.00 91.69 81 HIS A C 1
ATOM 659 O O . HIS A 1 81 ? 8.668 -0.720 -18.092 1.00 91.69 81 HIS A O 1
ATOM 665 N N . GLN A 1 82 ? 7.363 1.085 -18.383 1.00 91.31 82 GLN A N 1
ATOM 666 C CA . GLN A 1 82 ? 8.396 1.984 -18.929 1.00 91.31 82 GLN A CA 1
ATOM 667 C C . GLN A 1 82 ? 9.041 2.868 -17.846 1.00 91.31 82 GLN A C 1
ATOM 669 O O . GLN A 1 82 ? 9.705 3.858 -18.155 1.00 91.31 82 GLN A O 1
ATOM 674 N N . GLY A 1 83 ? 8.839 2.529 -16.569 1.00 91.38 83 GLY A N 1
ATOM 675 C CA . GLY A 1 83 ? 9.437 3.198 -15.418 1.00 91.38 83 GLY A CA 1
ATOM 676 C C . GLY A 1 83 ? 10.961 3.078 -15.366 1.00 91.38 83 GLY A C 1
ATOM 677 O O . GLY A 1 83 ? 11.621 2.736 -16.347 1.00 91.38 83 GLY A O 1
ATOM 678 N N . LYS A 1 84 ? 11.548 3.360 -14.201 1.00 88.38 84 LYS A N 1
ATOM 679 C CA . LYS A 1 84 ? 13.003 3.278 -14.006 1.00 88.38 84 LYS A CA 1
ATOM 680 C C . LYS A 1 84 ? 13.533 1.872 -14.318 1.00 88.38 84 LYS A C 1
ATOM 682 O O . LYS A 1 84 ? 12.952 0.870 -13.900 1.00 88.38 84 LYS A O 1
ATOM 687 N N . ASP A 1 85 ? 14.664 1.801 -15.016 1.00 86.88 85 ASP A N 1
ATOM 688 C CA . ASP A 1 85 ? 15.391 0.546 -15.178 1.00 86.88 85 ASP A CA 1
ATOM 689 C C . ASP A 1 85 ? 16.164 0.219 -13.892 1.00 86.88 85 ASP A C 1
ATOM 691 O O . ASP A 1 85 ? 17.104 0.917 -13.509 1.00 86.88 85 ASP A O 1
ATOM 695 N N . LEU A 1 86 ? 15.740 -0.836 -13.201 1.00 82.69 86 LEU A N 1
ATOM 696 C CA . LEU A 1 86 ? 16.374 -1.306 -11.966 1.00 82.69 86 LEU A CA 1
ATOM 697 C C . LEU A 1 86 ? 17.532 -2.269 -12.238 1.00 82.69 86 LEU A C 1
ATOM 699 O O . LEU A 1 86 ? 18.341 -2.521 -11.351 1.00 82.69 86 LEU A O 1
A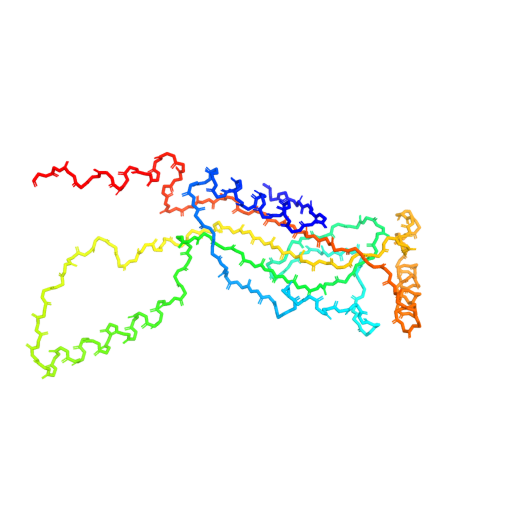TOM 703 N N . ALA A 1 87 ? 17.636 -2.787 -13.464 1.00 83.56 87 ALA A N 1
ATOM 704 C CA . ALA A 1 87 ? 18.634 -3.770 -13.863 1.00 83.56 87 ALA A CA 1
ATOM 705 C C . ALA A 1 87 ? 19.860 -3.134 -14.539 1.00 83.56 87 ALA A C 1
ATOM 707 O O . ALA A 1 87 ? 20.694 -3.858 -15.081 1.00 83.56 87 ALA A O 1
ATOM 708 N N . LEU A 1 88 ? 20.007 -1.803 -14.507 1.00 84.06 88 LEU A N 1
ATOM 709 C CA . LEU A 1 88 ? 21.111 -1.095 -15.171 1.00 84.06 88 LEU A CA 1
ATOM 710 C C . LEU A 1 88 ? 22.486 -1.630 -14.767 1.00 84.06 88 LEU A C 1
ATOM 712 O O . LEU A 1 88 ? 23.323 -1.865 -15.631 1.00 84.06 88 LEU A O 1
ATOM 716 N N . ALA A 1 89 ? 22.711 -1.871 -13.473 1.00 84.50 89 ALA A N 1
ATOM 717 C CA . ALA A 1 89 ? 23.981 -2.409 -12.988 1.00 84.50 89 ALA A CA 1
ATOM 718 C C . ALA A 1 89 ? 24.262 -3.813 -13.550 1.00 84.50 89 ALA A C 1
ATOM 720 O O . ALA A 1 89 ? 25.367 -4.089 -14.007 1.00 84.50 89 ALA A O 1
ATOM 721 N N . HIS A 1 90 ? 23.243 -4.677 -13.588 1.00 85.81 90 HIS A N 1
ATOM 722 C CA . HIS A 1 90 ? 23.365 -6.017 -14.158 1.00 85.81 90 HIS A CA 1
ATOM 723 C C . HIS A 1 90 ? 23.641 -5.970 -15.666 1.00 85.81 90 HIS A C 1
ATOM 725 O O . HIS A 1 90 ? 24.500 -6.693 -16.162 1.00 85.81 90 HIS A O 1
ATOM 731 N N . LYS A 1 91 ? 22.949 -5.087 -16.396 1.00 85.25 91 LYS A N 1
ATOM 732 C CA . LYS A 1 91 ? 23.154 -4.888 -17.837 1.00 85.25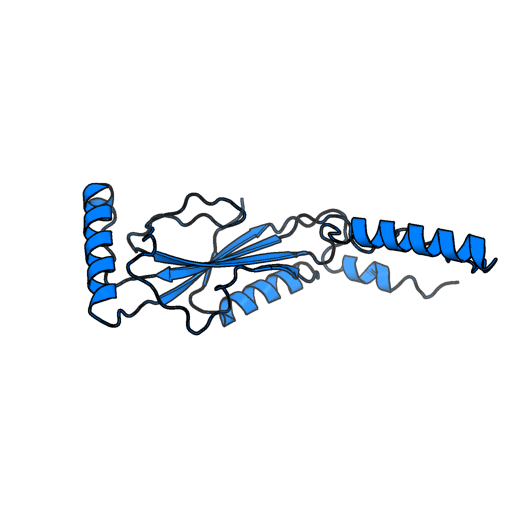 91 LYS A CA 1
ATOM 733 C C . LYS A 1 91 ? 24.553 -4.365 -18.151 1.00 85.25 91 LYS A C 1
ATOM 735 O O . LYS A 1 91 ? 25.176 -4.870 -19.077 1.00 85.25 91 LYS A O 1
ATOM 740 N N . ARG A 1 92 ? 25.057 -3.409 -17.361 1.00 86.62 92 ARG A N 1
ATOM 741 C CA . ARG A 1 92 ? 26.434 -2.901 -17.479 1.00 86.62 92 ARG A CA 1
ATOM 742 C C . ARG A 1 92 ? 27.450 -4.018 -17.273 1.00 86.62 92 ARG A C 1
ATOM 744 O O . ARG A 1 92 ? 28.262 -4.253 -18.158 1.00 86.62 92 ARG A O 1
ATOM 751 N N . ARG A 1 93 ? 27.319 -4.785 -16.184 1.00 89.00 93 ARG A N 1
ATOM 752 C CA . ARG A 1 93 ? 28.201 -5.931 -15.914 1.00 89.00 93 ARG A CA 1
ATOM 753 C C . ARG A 1 93 ? 28.168 -6.961 -17.046 1.00 89.00 93 ARG A C 1
ATOM 755 O O . ARG A 1 93 ? 29.212 -7.415 -17.492 1.00 89.00 93 ARG A O 1
ATOM 762 N N . TYR A 1 94 ? 26.980 -7.296 -17.550 1.00 87.31 94 TYR A N 1
ATOM 763 C CA . TYR A 1 94 ? 26.837 -8.222 -18.674 1.00 87.31 94 TYR A CA 1
ATOM 764 C C . TYR A 1 94 ? 27.497 -7.691 -19.957 1.00 87.31 94 TYR A C 1
ATOM 766 O O . TYR A 1 94 ? 28.161 -8.447 -20.663 1.00 87.31 94 TYR A O 1
ATOM 774 N N . ALA A 1 95 ? 27.343 -6.399 -20.260 1.00 86.25 95 ALA A N 1
ATOM 775 C CA . ALA A 1 95 ? 27.986 -5.773 -21.413 1.00 86.25 95 ALA A CA 1
ATOM 776 C C . ALA A 1 95 ? 29.519 -5.797 -21.292 1.00 86.25 95 ALA A C 1
ATOM 778 O O . ALA A 1 95 ? 30.200 -6.137 -22.258 1.00 86.25 95 ALA A O 1
ATOM 779 N N . GLU A 1 96 ? 30.054 -5.519 -20.101 1.00 88.50 96 GLU A N 1
ATOM 780 C CA . GLU A 1 96 ? 31.488 -5.600 -19.804 1.00 88.50 96 GLU A CA 1
ATOM 781 C C . GLU A 1 96 ? 32.025 -7.034 -19.939 1.00 88.50 96 GLU A C 1
ATOM 783 O O . GLU A 1 96 ? 33.054 -7.255 -20.577 1.00 88.50 96 GLU A O 1
ATOM 788 N N . GLU A 1 97 ? 31.324 -8.027 -19.385 1.00 89.50 97 GLU A N 1
ATOM 789 C CA . GLU A 1 97 ? 31.691 -9.445 -19.508 1.00 89.50 97 GLU A CA 1
ATOM 790 C C . GLU A 1 97 ? 31.656 -9.918 -20.966 1.00 89.50 97 GLU A C 1
ATOM 792 O O . GLU A 1 97 ? 32.564 -10.619 -21.417 1.00 89.50 97 GLU A O 1
ATOM 797 N N . LYS A 1 98 ? 30.634 -9.509 -21.726 1.00 85.62 98 LYS A N 1
ATOM 798 C CA . LYS A 1 98 ? 30.517 -9.828 -23.151 1.00 85.62 98 LYS A CA 1
ATOM 799 C C . LYS A 1 98 ? 31.643 -9.188 -23.964 1.00 85.62 98 LYS A C 1
ATOM 801 O O . LYS A 1 98 ? 32.229 -9.867 -24.801 1.00 85.62 98 LYS A O 1
ATOM 806 N N . ALA A 1 99 ? 31.976 -7.923 -23.700 1.00 85.62 99 ALA A N 1
ATOM 807 C CA . ALA A 1 99 ? 33.076 -7.231 -24.369 1.00 85.62 99 ALA A CA 1
ATOM 808 C C . ALA A 1 99 ? 34.424 -7.926 -24.114 1.00 85.62 99 ALA A C 1
ATOM 810 O O . ALA A 1 99 ? 35.185 -8.144 -25.055 1.00 85.62 99 ALA A O 1
ATOM 811 N N . LYS A 1 100 ? 34.685 -8.356 -22.869 1.00 87.25 100 LYS A N 1
ATOM 812 C CA . LYS A 1 100 ? 35.883 -9.140 -22.524 1.00 87.25 100 LYS A CA 1
ATOM 813 C C . LYS A 1 100 ? 35.952 -10.457 -23.299 1.00 87.25 100 LYS A C 1
ATOM 815 O O . LYS A 1 100 ? 36.994 -10.760 -23.867 1.00 87.25 100 LYS A O 1
ATOM 820 N N . LYS A 1 101 ? 34.851 -11.214 -23.368 1.00 85.00 101 LYS A N 1
ATOM 821 C CA . LYS A 1 101 ? 34.800 -12.473 -24.134 1.00 85.00 101 LYS A CA 1
ATOM 822 C C . LYS A 1 101 ? 35.041 -12.255 -25.627 1.00 85.00 101 LYS A C 1
ATOM 824 O O . LYS A 1 101 ? 35.849 -12.957 -26.210 1.00 85.00 101 LYS A O 1
ATOM 829 N N . MET A 1 102 ? 34.431 -11.230 -26.226 1.00 82.88 102 MET A N 1
ATOM 830 C CA . MET A 1 102 ? 34.640 -10.914 -27.647 1.00 82.88 102 MET A CA 1
ATOM 831 C C . MET A 1 102 ? 36.103 -10.578 -27.979 1.00 82.88 102 MET A C 1
ATOM 833 O O . MET A 1 102 ? 36.556 -10.904 -29.073 1.00 82.88 102 MET A O 1
ATOM 837 N N . MET A 1 103 ? 36.842 -9.951 -27.054 1.00 81.69 103 MET A N 1
ATOM 838 C CA . MET A 1 103 ? 38.280 -9.697 -27.226 1.00 81.69 103 MET A CA 1
ATOM 839 C C . MET A 1 103 ? 39.124 -10.975 -27.165 1.00 81.69 103 MET A C 1
ATOM 841 O O . MET A 1 103 ? 40.118 -11.062 -27.877 1.00 81.69 103 MET A O 1
ATOM 845 N N . VAL A 1 104 ? 38.739 -11.946 -26.331 1.00 83.94 104 VAL A N 1
ATOM 846 C CA . VAL A 1 104 ? 39.450 -13.229 -26.181 1.00 83.94 104 VAL A CA 1
ATOM 847 C C . VAL A 1 104 ? 39.138 -14.175 -27.342 1.00 83.94 104 VAL A C 1
ATOM 849 O O . VAL A 1 104 ? 40.044 -14.775 -27.909 1.00 83.94 104 VAL A O 1
ATOM 852 N N . ASP A 1 105 ? 37.867 -14.269 -27.728 1.00 84.62 105 ASP A N 1
ATOM 853 C CA . ASP A 1 105 ? 37.384 -15.237 -28.717 1.00 84.62 105 ASP A CA 1
ATOM 854 C C . ASP A 1 105 ? 37.482 -14.709 -30.164 1.00 84.62 105 ASP A C 1
ATOM 856 O O . ASP A 1 105 ? 37.065 -15.386 -31.102 1.00 84.62 105 ASP A O 1
ATOM 860 N N . HIS A 1 106 ? 37.971 -13.472 -30.358 1.00 77.88 106 HIS A N 1
ATOM 861 C CA . HIS A 1 106 ? 37.991 -12.734 -31.636 1.00 77.88 106 HIS A CA 1
ATOM 862 C C . HIS A 1 106 ? 36.644 -12.734 -32.390 1.00 77.88 106 HIS A C 1
ATOM 864 O O . HIS A 1 106 ? 36.574 -12.522 -33.602 1.00 77.88 106 HIS A O 1
ATOM 870 N N . SER A 1 107 ? 35.542 -12.956 -31.672 1.00 71.94 107 SER A N 1
ATOM 871 C CA . SER A 1 107 ? 34.211 -13.109 -32.241 1.00 71.94 107 SER A CA 1
ATOM 872 C C . SER A 1 107 ? 33.510 -11.751 -32.310 1.00 71.94 107 SER A C 1
ATOM 874 O O . SER A 1 107 ? 32.767 -11.362 -31.402 1.00 71.94 107 SER A O 1
ATOM 876 N N . PHE A 1 108 ? 33.732 -11.006 -33.389 1.00 70.94 108 PHE A N 1
ATOM 877 C CA . PHE A 1 108 ? 33.053 -9.733 -33.630 1.00 70.94 108 PHE A CA 1
ATOM 878 C C . PHE A 1 108 ? 31.712 -9.968 -34.340 1.00 70.94 108 PHE A C 1
ATOM 880 O O . PHE A 1 108 ? 31.630 -9.977 -35.564 1.00 70.94 108 PHE A O 1
ATOM 887 N N . CYS A 1 109 ? 30.634 -10.172 -33.579 1.00 64.25 109 CYS A N 1
ATOM 888 C CA . CYS A 1 109 ? 29.282 -10.126 -34.146 1.00 64.25 109 CYS A CA 1
ATOM 889 C C . CYS A 1 109 ? 28.858 -8.672 -34.386 1.00 64.25 109 CYS A C 1
ATOM 891 O O . CYS A 1 109 ? 28.978 -7.845 -33.476 1.00 64.25 109 CYS A O 1
ATOM 893 N N . SER A 1 110 ? 28.304 -8.369 -35.567 1.00 63.19 110 SER A N 1
ATOM 894 C CA . SER A 1 110 ? 27.696 -7.061 -35.817 1.00 63.19 110 SER A CA 1
ATOM 895 C C . SER A 1 110 ? 26.508 -6.872 -34.871 1.00 63.19 110 SER A C 1
ATOM 897 O O . SER A 1 110 ? 25.592 -7.693 -34.793 1.00 63.19 110 SER A O 1
ATOM 899 N N . GLN A 1 111 ? 26.552 -5.810 -34.072 1.00 66.56 111 GLN A N 1
ATOM 900 C CA . GLN A 1 111 ? 25.418 -5.432 -33.244 1.00 66.56 111 GLN A CA 1
ATOM 901 C C . GLN A 1 111 ? 24.551 -4.478 -34.052 1.00 66.56 111 GLN A C 1
ATOM 903 O O . GLN A 1 111 ? 25.038 -3.481 -34.584 1.00 66.56 111 GLN A O 1
ATOM 908 N N . ARG A 1 112 ? 23.256 -4.787 -34.157 1.00 70.00 112 ARG A N 1
ATOM 909 C CA . ARG A 1 112 ? 22.283 -3.850 -34.718 1.00 70.00 112 ARG A CA 1
ATOM 910 C C . ARG A 1 112 ? 22.293 -2.594 -33.843 1.00 70.00 112 ARG A C 1
ATOM 912 O O . ARG A 1 112 ? 22.061 -2.695 -32.640 1.00 70.00 112 ARG A O 1
ATOM 919 N N . ALA A 1 113 ? 22.556 -1.436 -34.444 1.00 68.56 113 ALA A N 1
ATOM 920 C CA . ALA A 1 113 ? 22.458 -0.159 -33.751 1.00 68.56 113 ALA A CA 1
ATOM 921 C C . ALA A 1 113 ? 20.997 0.062 -33.337 1.00 68.56 113 ALA A C 1
ATOM 923 O O . ALA A 1 113 ? 20.115 0.207 -34.184 1.00 68.56 113 ALA A O 1
ATOM 924 N N . LEU A 1 114 ? 20.731 0.025 -32.033 1.00 69.38 114 LEU A N 1
ATOM 925 C CA . LEU A 1 114 ? 19.432 0.389 -31.484 1.00 69.38 114 LEU A CA 1
ATOM 926 C C . LEU A 1 114 ? 19.441 1.888 -31.186 1.00 69.38 114 LEU A C 1
ATOM 928 O O . LEU A 1 114 ? 20.407 2.405 -30.636 1.00 69.38 114 LEU A O 1
ATOM 932 N N . TRP A 1 115 ? 18.350 2.586 -31.508 1.00 66.06 115 TRP A N 1
ATOM 933 C CA . TRP A 1 115 ? 18.179 3.994 -31.121 1.00 66.06 115 TRP A CA 1
ATOM 934 C C . TRP A 1 115 ? 18.087 4.190 -29.602 1.00 66.06 115 TRP A C 1
ATOM 936 O O . TRP A 1 115 ? 18.357 5.281 -29.108 1.00 66.06 115 TRP A O 1
ATOM 946 N N . GLN A 1 116 ? 17.703 3.148 -28.858 1.00 66.94 116 GLN A N 1
ATOM 947 C CA . GLN A 1 116 ? 17.712 3.128 -27.398 1.00 66.94 116 GLN A CA 1
ATOM 948 C C . GLN A 1 116 ? 18.087 1.734 -26.891 1.00 66.94 116 GLN A C 1
ATOM 950 O O . GLN A 1 116 ? 17.554 0.730 -27.367 1.00 66.94 116 GLN A O 1
ATOM 955 N N . ASP A 1 117 ? 18.942 1.681 -25.869 1.00 67.56 117 ASP A N 1
ATOM 956 C CA . ASP A 1 117 ? 19.400 0.426 -25.256 1.00 67.56 117 ASP A CA 1
ATOM 957 C C . ASP A 1 117 ? 18.270 -0.348 -24.561 1.00 67.56 117 ASP A C 1
ATOM 959 O O . ASP A 1 117 ? 18.346 -1.565 -24.371 1.00 67.56 117 ASP A O 1
ATOM 963 N N . THR A 1 118 ? 17.216 0.349 -24.118 1.00 76.31 118 THR A N 1
ATOM 964 C CA . THR A 1 118 ? 16.107 -0.263 -23.381 1.00 76.31 118 THR A CA 1
ATOM 965 C C . THR A 1 118 ? 14.780 0.444 -23.646 1.00 76.31 118 THR A C 1
ATOM 967 O O . THR A 1 118 ? 14.745 1.636 -23.927 1.00 76.31 118 THR A O 1
ATOM 970 N N . LYS A 1 119 ? 13.673 -0.279 -23.438 1.00 80.19 119 LYS A N 1
ATOM 971 C CA . LYS A 1 119 ? 12.299 0.260 -23.456 1.00 80.19 119 LYS A CA 1
ATOM 972 C C . LYS A 1 119 ? 11.950 1.126 -22.226 1.00 80.19 119 LYS A C 1
ATOM 974 O O . LYS A 1 119 ? 10.813 1.566 -22.091 1.00 80.19 119 LYS A O 1
ATOM 979 N N . LYS A 1 120 ? 12.866 1.284 -21.262 1.00 87.88 120 LYS A N 1
ATOM 980 C CA . LYS A 1 120 ? 12.635 1.994 -19.995 1.00 87.88 120 LYS A CA 1
ATOM 981 C C . LYS A 1 120 ? 12.986 3.467 -20.179 1.00 87.88 120 LYS A C 1
ATOM 983 O O . LYS A 1 120 ? 14.130 3.785 -20.484 1.00 87.88 120 LYS A O 1
ATOM 988 N N . VAL A 1 121 ? 12.027 4.353 -19.930 1.00 88.25 121 VAL A N 1
ATOM 989 C CA . VAL A 1 121 ? 12.201 5.811 -20.076 1.00 88.25 121 VAL A CA 1
ATOM 990 C C . VAL A 1 121 ? 12.186 6.543 -18.734 1.00 88.25 121 VAL A C 1
ATOM 992 O O . VAL A 1 121 ? 12.254 7.765 -18.692 1.00 88.25 121 VAL A O 1
ATOM 995 N N . GLY A 1 122 ? 12.089 5.810 -17.620 1.00 88.75 122 GLY A N 1
ATOM 996 C CA . GLY A 1 122 ? 12.041 6.423 -16.294 1.00 88.75 122 GLY A CA 1
ATOM 997 C C . GLY A 1 122 ? 10.686 7.041 -15.951 1.00 88.75 122 GLY A C 1
ATOM 998 O O . GLY A 1 122 ? 10.636 7.952 -15.132 1.00 88.75 122 GLY A O 1
ATOM 999 N N . CYS A 1 123 ? 9.596 6.542 -16.544 1.00 92.31 123 CYS A N 1
ATOM 1000 C CA . CYS A 1 123 ? 8.244 7.020 -16.262 1.00 92.31 123 CYS A CA 1
ATOM 1001 C C . CYS A 1 123 ? 7.933 7.025 -14.746 1.00 92.31 123 CYS A C 1
ATOM 1003 O O . CYS A 1 123 ? 8.140 5.997 -14.088 1.00 92.31 123 CYS A O 1
ATOM 1005 N N . PRO A 1 124 ? 7.425 8.140 -14.182 1.00 92.50 124 PRO A N 1
ATOM 1006 C CA . PRO A 1 124 ? 7.154 8.250 -12.751 1.00 92.50 124 PRO A CA 1
ATOM 1007 C C . PRO A 1 124 ? 5.795 7.668 -12.335 1.00 92.50 124 PRO A C 1
ATOM 1009 O O . PRO A 1 124 ? 5.533 7.574 -11.136 1.00 92.50 124 PRO A O 1
ATOM 1012 N N . ALA A 1 125 ? 4.945 7.268 -13.288 1.00 93.44 125 ALA A N 1
ATOM 1013 C CA . ALA A 1 125 ? 3.610 6.767 -12.995 1.00 93.44 125 ALA A CA 1
ATOM 1014 C C . ALA A 1 125 ? 3.650 5.538 -12.072 1.00 93.44 125 ALA A C 1
ATOM 1016 O O . ALA A 1 125 ? 4.362 4.555 -12.326 1.00 93.44 125 ALA A O 1
ATOM 1017 N N . ALA A 1 126 ? 2.884 5.610 -10.984 1.00 94.00 126 ALA A N 1
ATOM 1018 C CA . ALA A 1 126 ? 2.889 4.611 -9.924 1.00 94.00 126 ALA A CA 1
ATOM 1019 C C . ALA A 1 126 ? 1.532 4.508 -9.219 1.00 94.00 126 ALA A C 1
ATOM 1021 O O . ALA A 1 126 ? 0.813 5.497 -9.060 1.00 94.00 126 ALA A O 1
ATOM 1022 N N . ILE A 1 127 ? 1.225 3.306 -8.733 1.00 95.25 127 ILE A N 1
ATOM 1023 C CA . ILE A 1 127 ? 0.081 3.026 -7.864 1.00 95.25 127 ILE A CA 1
ATOM 1024 C C . ILE A 1 127 ? 0.634 2.483 -6.549 1.00 95.25 127 ILE A C 1
ATOM 1026 O O . ILE A 1 127 ? 1.327 1.464 -6.522 1.00 95.25 127 ILE A O 1
ATOM 1030 N N . SER A 1 128 ? 0.339 3.173 -5.457 1.00 95.62 128 SER A N 1
ATOM 1031 C CA . SER A 1 128 ? 0.703 2.759 -4.107 1.00 95.62 128 SER A CA 1
ATOM 1032 C C . SER A 1 128 ? -0.524 2.205 -3.403 1.00 95.62 128 SER A C 1
ATOM 1034 O O . SER A 1 128 ? -1.538 2.889 -3.309 1.00 95.62 128 SER A O 1
ATOM 1036 N N . ILE A 1 129 ? -0.421 0.977 -2.902 1.00 96.56 129 ILE A N 1
ATOM 1037 C CA . ILE A 1 129 ? -1.522 0.227 -2.300 1.00 96.56 129 ILE A CA 1
ATOM 1038 C C . ILE A 1 129 ? -1.104 -0.186 -0.893 1.00 96.56 129 ILE A C 1
ATOM 1040 O O . ILE A 1 129 ? -0.065 -0.816 -0.702 1.00 96.56 129 ILE A O 1
ATOM 1044 N N . THR A 1 130 ? -1.937 0.113 0.093 1.00 96.81 130 THR A N 1
ATOM 1045 C CA . THR A 1 130 ? -1.771 -0.351 1.468 1.00 96.81 130 THR A CA 1
ATOM 1046 C C . THR A 1 130 ? -2.983 -1.174 1.864 1.00 96.81 130 THR A C 1
ATOM 1048 O O . THR A 1 130 ? -4.098 -0.663 1.899 1.00 96.81 130 THR A O 1
ATOM 1051 N N . LYS A 1 131 ? -2.744 -2.436 2.221 1.00 97.31 131 LYS A N 1
ATOM 1052 C CA . LYS A 1 131 ? -3.732 -3.322 2.832 1.00 97.31 131 LYS A CA 1
ATOM 1053 C C . LYS A 1 131 ? -3.721 -3.111 4.347 1.00 97.31 131 LYS A C 1
ATOM 1055 O O . LYS A 1 131 ? -2.674 -3.240 4.994 1.00 97.31 131 LYS A O 1
ATOM 1060 N N . ILE A 1 132 ? -4.878 -2.794 4.911 1.00 96.94 132 ILE A N 1
ATOM 1061 C CA . ILE A 1 132 ? -5.086 -2.610 6.349 1.00 96.94 132 ILE A CA 1
ATOM 1062 C C . ILE A 1 132 ? -6.200 -3.528 6.853 1.00 96.94 132 ILE A C 1
ATOM 1064 O O . ILE A 1 132 ? -7.115 -3.874 6.109 1.00 96.94 132 ILE A O 1
ATOM 1068 N N . ALA A 1 133 ? -6.111 -3.898 8.127 1.00 97.00 133 ALA A N 1
ATOM 1069 C CA . ALA A 1 133 ? -7.192 -4.521 8.875 1.00 97.00 133 ALA A CA 1
ATOM 1070 C C . ALA A 1 133 ? -7.887 -3.441 9.708 1.00 97.00 133 ALA A C 1
ATOM 1072 O O . ALA A 1 133 ? -7.231 -2.793 10.528 1.00 97.00 133 ALA A O 1
ATOM 1073 N N . THR A 1 134 ? -9.178 -3.220 9.486 1.00 97.00 134 THR A N 1
ATOM 1074 C CA . THR A 1 134 ? -10.002 -2.246 10.214 1.00 97.00 134 THR A CA 1
ATOM 1075 C C . THR A 1 134 ? -10.847 -2.944 11.274 1.00 97.00 134 THR A C 1
ATOM 1077 O O . THR A 1 134 ? -11.229 -4.105 11.127 1.00 97.00 134 THR A O 1
ATOM 1080 N N . PHE A 1 135 ? -11.155 -2.228 12.360 1.00 95.94 135 PHE A N 1
ATOM 1081 C CA . PHE A 1 135 ? -11.919 -2.774 13.486 1.00 95.94 135 PHE A CA 1
ATOM 1082 C C . PHE A 1 135 ? -13.156 -1.912 13.801 1.00 95.94 135 PHE A C 1
ATOM 1084 O O . PHE A 1 135 ? -13.149 -1.166 14.786 1.00 95.94 135 PHE A O 1
ATOM 1091 N N . PRO A 1 136 ? -14.239 -2.006 13.004 1.00 93.06 136 PRO A N 1
ATOM 1092 C CA . PRO A 1 136 ? -15.427 -1.157 13.158 1.00 93.06 136 PRO A CA 1
ATOM 1093 C C . PRO A 1 136 ? -16.112 -1.266 14.522 1.00 93.06 136 PRO A C 1
ATOM 1095 O O . PRO A 1 136 ? -16.617 -0.272 15.032 1.00 93.06 136 PRO A O 1
ATOM 1098 N N . LYS A 1 137 ? -16.068 -2.438 15.174 1.00 91.62 137 LYS A N 1
ATOM 1099 C CA . LYS A 1 137 ? -16.616 -2.630 16.535 1.00 91.62 137 LYS A CA 1
ATOM 1100 C C . LYS A 1 137 ? -15.942 -1.756 17.601 1.00 91.62 137 LYS A C 1
ATOM 1102 O O . LYS A 1 137 ? -16.494 -1.575 18.679 1.00 91.62 137 LYS A O 1
ATOM 1107 N N . PHE A 1 138 ? -14.750 -1.241 17.308 1.00 90.62 138 PHE A N 1
ATOM 1108 C CA . PHE A 1 138 ? -13.976 -0.361 18.183 1.00 90.62 138 PHE A CA 1
ATOM 1109 C C . PHE A 1 138 ? -13.955 1.079 17.660 1.00 90.62 138 PHE A C 1
ATOM 1111 O O . PHE A 1 138 ? -13.124 1.881 18.097 1.00 90.62 138 PHE A O 1
ATOM 1118 N N . LYS A 1 139 ? -14.841 1.402 16.706 1.00 89.12 139 LYS A N 1
ATOM 1119 C CA . LYS A 1 139 ? -15.060 2.769 16.250 1.00 89.12 139 LYS A CA 1
ATOM 1120 C C . LYS A 1 139 ? -15.548 3.609 17.426 1.00 89.12 139 LYS A C 1
ATOM 1122 O O . LYS A 1 139 ? -16.377 3.161 18.215 1.00 89.12 139 LYS A O 1
ATOM 1127 N N . ALA A 1 140 ? -15.023 4.817 17.545 1.00 82.06 140 ALA A N 1
ATOM 1128 C CA . ALA A 1 140 ? -15.507 5.794 18.509 1.00 82.06 140 ALA A CA 1
ATOM 1129 C C . ALA A 1 140 ? -15.763 7.133 17.811 1.00 82.06 140 ALA A C 1
ATOM 1131 O O . ALA A 1 140 ? -15.258 7.376 16.711 1.00 82.06 140 ALA A O 1
ATOM 1132 N N . ASP A 1 141 ? -16.580 7.971 18.443 1.00 76.94 141 ASP A N 1
ATOM 1133 C CA . ASP A 1 141 ? -17.021 9.231 17.853 1.00 76.94 141 ASP A CA 1
ATOM 1134 C C . ASP A 1 141 ? -15.850 10.196 17.663 1.00 76.94 141 ASP A C 1
ATOM 1136 O O . ASP A 1 141 ? -14.966 10.324 18.520 1.00 76.94 141 ASP A O 1
ATOM 1140 N N . GLU A 1 142 ? -15.843 10.886 16.523 1.00 68.38 142 GLU A N 1
ATOM 1141 C CA . GLU A 1 142 ? -14.732 11.749 16.119 1.00 68.38 142 GLU A CA 1
ATOM 1142 C C . GLU A 1 142 ? -14.510 12.908 17.098 1.00 68.38 142 GLU A C 1
ATOM 1144 O O . GLU A 1 142 ? -13.366 13.202 17.459 1.00 68.38 142 GLU A O 1
ATOM 1149 N N . GLU A 1 143 ? -15.595 13.493 17.613 1.00 65.44 143 GLU A N 1
ATOM 1150 C CA . GLU A 1 143 ? -15.553 14.568 18.611 1.00 65.44 143 GLU A CA 1
ATOM 1151 C C . GLU A 1 143 ? -14.898 14.105 19.921 1.00 65.44 143 GLU A C 1
ATOM 1153 O O . GLU A 1 143 ? -14.067 14.806 20.508 1.00 65.44 143 GLU A O 1
ATOM 1158 N N . ILE A 1 144 ? -15.200 12.872 20.339 1.00 64.75 144 ILE A N 1
ATOM 1159 C CA . ILE A 1 144 ? -14.690 12.265 21.570 1.00 64.75 144 ILE A CA 1
ATOM 1160 C C . ILE A 1 144 ? -13.205 11.887 21.401 1.00 64.75 144 ILE A C 1
ATOM 1162 O O . ILE A 1 144 ? -12.388 12.082 22.305 1.00 64.75 144 ILE A O 1
ATOM 1166 N N . LEU A 1 145 ? -12.806 11.397 20.226 1.00 64.31 145 LEU A N 1
ATOM 1167 C CA . LEU A 1 145 ? -11.451 10.906 19.948 1.00 64.31 145 LEU A CA 1
ATOM 1168 C C . LEU A 1 145 ? -10.411 11.986 19.620 1.00 64.31 145 LEU A C 1
ATOM 1170 O O . LEU A 1 145 ? -9.219 11.667 19.561 1.00 64.31 145 LEU A O 1
ATOM 1174 N N . SER A 1 146 ? -10.807 13.255 19.483 1.00 63.25 146 SER A N 1
ATOM 1175 C CA . SER A 1 146 ? -9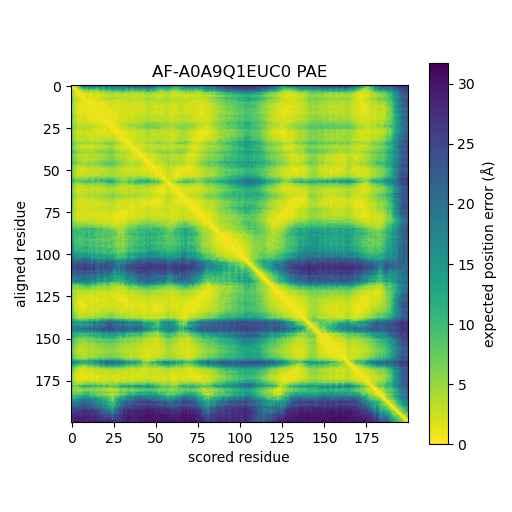.873 14.398 19.464 1.00 63.25 146 SER A CA 1
ATOM 1176 C C . SER A 1 146 ? -8.915 14.393 20.673 1.00 63.25 146 SER A C 1
ATOM 1178 O O . SER A 1 146 ? -7.796 14.906 20.617 1.00 63.25 146 SER A O 1
ATOM 1180 N N . ARG A 1 147 ? -9.310 13.722 21.764 1.00 74.38 147 ARG A N 1
ATOM 1181 C CA . ARG A 1 147 ? -8.518 13.530 22.980 1.00 74.38 147 ARG A CA 1
ATOM 1182 C C . ARG A 1 147 ? -7.629 12.290 22.865 1.00 74.38 147 ARG A C 1
ATOM 1184 O O . ARG A 1 147 ? -8.088 11.156 22.994 1.00 74.38 147 ARG A O 1
ATOM 1191 N N . GLU A 1 148 ? -6.317 12.501 22.777 1.00 80.75 148 GLU A N 1
ATOM 1192 C CA . GLU A 1 148 ? -5.284 11.447 22.706 1.00 80.75 148 GLU A CA 1
ATOM 1193 C C . GLU A 1 148 ? -5.412 10.361 23.798 1.00 80.75 148 GLU A C 1
ATOM 1195 O O . GLU A 1 148 ? -5.121 9.183 23.577 1.00 80.75 148 GLU A O 1
ATOM 1200 N N . LYS A 1 149 ? -5.903 10.728 24.991 1.00 80.50 149 LYS A N 1
ATOM 1201 C CA . LYS A 1 149 ? -6.176 9.775 26.081 1.00 80.50 149 LYS A CA 1
ATOM 1202 C C . LYS A 1 149 ? -7.211 8.714 25.682 1.00 80.50 149 LYS A C 1
ATOM 1204 O O . LYS A 1 149 ? -7.049 7.554 26.046 1.00 80.50 149 LYS A O 1
ATOM 1209 N N . ILE A 1 150 ? -8.232 9.088 24.914 1.00 80.38 150 ILE A N 1
ATOM 1210 C CA . ILE A 1 150 ? -9.321 8.193 24.505 1.00 80.38 150 ILE A CA 1
ATOM 1211 C C . ILE A 1 150 ? -8.842 7.243 23.408 1.00 80.38 150 ILE A C 1
ATOM 1213 O O . ILE A 1 150 ? -9.043 6.037 23.541 1.00 80.38 150 ILE A O 1
ATOM 1217 N N . LYS A 1 151 ? -8.079 7.739 22.420 1.00 83.69 151 LYS A N 1
ATOM 1218 C CA . LYS A 1 151 ? -7.387 6.890 21.429 1.00 83.69 151 LYS A CA 1
ATOM 1219 C C . LYS A 1 151 ? -6.529 5.824 22.114 1.00 83.69 151 LYS A C 1
ATOM 1221 O O . LYS A 1 151 ? -6.605 4.641 21.773 1.00 83.69 151 LYS A O 1
ATOM 1226 N N . LYS A 1 152 ? -5.744 6.211 23.129 1.00 87.25 152 LYS A N 1
ATOM 1227 C CA . LYS A 1 152 ? -4.914 5.279 23.915 1.00 87.25 152 LYS A CA 1
ATOM 1228 C C . LYS A 1 152 ? -5.747 4.228 24.649 1.00 87.25 152 LYS A C 1
ATOM 1230 O O . LYS A 1 152 ? -5.385 3.053 24.609 1.00 87.25 152 LYS A O 1
ATOM 1235 N N . THR A 1 153 ? -6.844 4.621 25.294 1.00 88.00 153 THR A N 1
ATOM 1236 C CA . THR A 1 153 ? -7.742 3.689 25.993 1.00 88.00 153 THR A CA 1
ATOM 1237 C C . THR A 1 153 ? -8.410 2.716 25.024 1.00 88.00 153 THR A C 1
ATOM 1239 O O . THR A 1 153 ? -8.295 1.510 25.223 1.00 88.00 153 THR A O 1
ATOM 1242 N N . ALA A 1 154 ? -9.005 3.202 23.934 1.00 88.25 154 ALA A N 1
ATOM 1243 C CA . ALA A 1 154 ? -9.628 2.356 22.915 1.00 88.25 154 ALA A CA 1
ATOM 1244 C C . ALA A 1 154 ? -8.617 1.381 22.283 1.00 88.25 154 ALA A C 1
ATOM 1246 O O . ALA A 1 154 ? -8.892 0.192 22.142 1.00 88.25 154 ALA A O 1
ATOM 1247 N N . SER A 1 155 ? -7.388 1.841 22.025 1.00 91.56 155 SER A N 1
ATOM 1248 C CA . SER A 1 155 ? -6.305 0.980 21.528 1.00 91.56 155 SER A CA 1
ATOM 1249 C C . SER A 1 155 ? -5.904 -0.107 22.533 1.00 91.56 155 SER A C 1
ATOM 1251 O O . SER A 1 155 ? -5.521 -1.202 22.131 1.00 91.56 155 SER A O 1
ATOM 1253 N N . LYS A 1 156 ? -5.953 0.171 23.845 1.00 91.31 156 LYS A N 1
ATOM 1254 C CA . LYS A 1 156 ? -5.719 -0.844 24.889 1.00 91.31 156 LYS A CA 1
ATOM 1255 C C . LYS A 1 156 ? -6.854 -1.864 24.944 1.00 91.31 156 LYS A C 1
ATOM 1257 O O . LYS A 1 156 ? -6.571 -3.046 25.094 1.00 91.31 156 LYS A O 1
ATOM 1262 N N . ILE A 1 157 ? -8.104 -1.418 24.817 1.00 91.62 157 ILE A N 1
ATOM 1263 C CA . ILE A 1 157 ? -9.276 -2.302 24.794 1.00 91.62 157 ILE A CA 1
ATOM 1264 C C . ILE A 1 157 ? -9.196 -3.243 23.587 1.00 91.62 157 ILE A C 1
ATOM 1266 O O . ILE A 1 157 ? -9.303 -4.451 23.771 1.00 91.62 157 ILE A O 1
ATOM 1270 N N . LEU A 1 158 ? -8.898 -2.716 22.392 1.00 93.81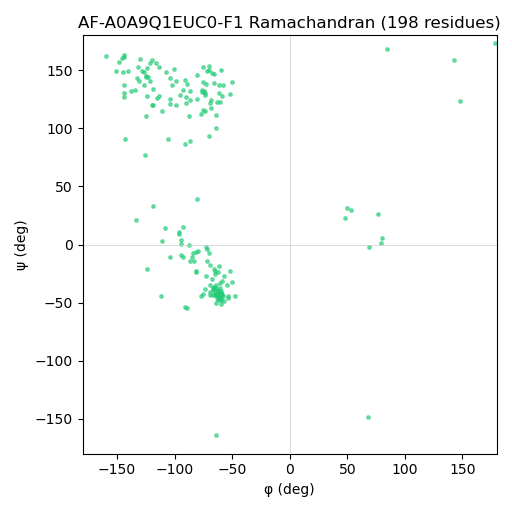 158 LEU A N 1
ATOM 1271 C CA . LEU A 1 158 ? -8.704 -3.527 21.187 1.00 93.81 158 LEU A CA 1
ATOM 1272 C C . LEU A 1 158 ? -7.597 -4.575 21.374 1.00 93.81 158 LEU A C 1
ATOM 1274 O O . LEU A 1 158 ? -7.819 -5.749 21.106 1.00 93.81 158 LEU A O 1
ATOM 1278 N N . ARG A 1 159 ? -6.422 -4.187 21.891 1.00 93.38 159 ARG A N 1
ATOM 1279 C CA . ARG A 1 159 ? -5.329 -5.147 22.134 1.00 93.38 159 ARG A CA 1
ATOM 1280 C C . ARG A 1 159 ? -5.708 -6.246 23.125 1.00 93.38 159 ARG A C 1
ATOM 1282 O O . ARG A 1 159 ? -5.404 -7.398 22.865 1.00 93.38 159 ARG A O 1
ATOM 1289 N N . ARG A 1 160 ? -6.399 -5.905 24.217 1.00 92.31 160 ARG A N 1
ATOM 1290 C CA . ARG A 1 160 ? -6.885 -6.897 25.192 1.00 92.31 160 ARG A CA 1
ATOM 1291 C C . ARG A 1 160 ? -7.915 -7.844 24.593 1.00 92.31 160 ARG A C 1
ATOM 1293 O O . ARG A 1 160 ? -7.928 -9.017 24.936 1.00 92.31 160 ARG A O 1
ATOM 1300 N N . ALA A 1 161 ? -8.784 -7.341 23.721 1.00 92.19 161 ALA A N 1
ATOM 1301 C CA . ALA A 1 161 ? -9.741 -8.186 23.027 1.00 92.19 161 ALA A CA 1
ATOM 1302 C C . ALA A 1 161 ? -9.019 -9.160 22.073 1.00 92.19 161 ALA A C 1
ATOM 1304 O O . ALA A 1 161 ? -9.380 -10.329 22.033 1.00 92.19 161 ALA A O 1
ATOM 1305 N N . LEU A 1 162 ? -7.941 -8.721 21.401 1.00 92.81 162 LEU A N 1
ATOM 1306 C CA . LEU A 1 162 ? -7.138 -9.572 20.508 1.00 92.81 162 LEU A CA 1
ATOM 1307 C C . LEU A 1 162 ? -6.408 -10.702 21.257 1.00 92.81 162 LEU A C 1
ATOM 1309 O O . LEU A 1 162 ? -5.990 -11.669 20.632 1.00 92.81 162 LEU A O 1
ATOM 1313 N N . GLU A 1 163 ? -6.209 -10.574 22.573 1.00 90.25 163 GLU A N 1
ATOM 1314 C CA . GLU A 1 163 ? -5.591 -11.613 23.414 1.00 90.25 163 GLU A CA 1
ATOM 1315 C C . GLU A 1 163 ? -6.576 -12.713 23.825 1.00 90.25 163 GLU A C 1
ATOM 1317 O O . GLU A 1 163 ? -6.143 -13.800 24.199 1.00 90.25 163 GLU A O 1
ATOM 1322 N N . ARG A 1 164 ? -7.880 -12.417 23.830 1.00 83.75 164 ARG A N 1
ATOM 1323 C CA . ARG A 1 164 ? -8.900 -13.253 24.481 1.00 83.75 164 ARG A CA 1
ATOM 1324 C C . ARG A 1 164 ? -9.835 -13.927 23.494 1.00 83.75 164 ARG A C 1
ATOM 1326 O O . ARG A 1 164 ? -10.112 -15.110 23.649 1.00 83.75 164 ARG A O 1
ATOM 1333 N N . ASP A 1 165 ? -10.291 -13.177 22.497 1.00 77.31 165 ASP A N 1
ATOM 1334 C CA . ASP A 1 165 ? -11.357 -13.595 21.596 1.00 77.31 165 ASP A CA 1
ATOM 1335 C C . ASP A 1 165 ? -10.902 -13.480 20.135 1.00 77.31 165 ASP A C 1
ATOM 1337 O O . ASP A 1 165 ? -10.149 -12.561 19.790 1.00 77.31 165 ASP A O 1
ATOM 1341 N N . PRO A 1 166 ? -11.391 -14.346 19.229 1.00 77.31 166 PRO A N 1
ATOM 1342 C CA . PRO A 1 166 ? -11.275 -14.095 17.802 1.00 77.31 166 PRO A CA 1
ATOM 1343 C C . PRO A 1 166 ? -12.083 -12.837 17.453 1.00 77.31 166 PRO A C 1
ATOM 1345 O O . PRO A 1 166 ? -13.310 -12.853 17.341 1.00 77.31 166 PRO A O 1
ATOM 1348 N N . ILE A 1 167 ? -11.388 -11.711 17.308 1.00 85.94 167 ILE A N 1
ATOM 1349 C CA . ILE A 1 167 ? -11.997 -10.465 16.849 1.00 85.94 167 ILE A CA 1
ATOM 1350 C C . ILE A 1 167 ? -12.292 -10.576 15.356 1.00 85.94 167 ILE A C 1
ATOM 1352 O O . ILE A 1 167 ? -11.450 -11.026 14.591 1.00 85.94 167 ILE A O 1
ATOM 1356 N N . VAL A 1 168 ? -13.459 -10.091 14.933 1.00 89.50 168 VAL A N 1
ATOM 1357 C CA . VAL A 1 168 ? -13.761 -9.867 13.513 1.00 89.50 168 VAL A CA 1
ATOM 1358 C C . VAL A 1 168 ? -13.133 -8.545 13.070 1.00 89.50 168 VAL A C 1
ATOM 1360 O O . VAL A 1 168 ? -13.405 -7.501 13.669 1.00 89.50 168 VAL A O 1
ATOM 1363 N N . TRP A 1 169 ? -12.316 -8.593 12.022 1.00 94.50 169 TRP A N 1
ATOM 1364 C CA . TRP A 1 169 ? -11.794 -7.420 11.322 1.00 94.50 169 TRP A CA 1
ATOM 1365 C C . TRP A 1 169 ? -12.237 -7.438 9.863 1.00 94.50 169 TRP A C 1
ATOM 1367 O O . TRP A 1 169 ? -12.559 -8.487 9.305 1.00 94.50 169 TRP A O 1
ATOM 1377 N N . GLU A 1 170 ? -12.210 -6.268 9.243 1.00 95.50 170 GLU A N 1
ATOM 1378 C CA . GLU A 1 170 ? -12.459 -6.105 7.815 1.00 95.50 170 GLU A CA 1
ATOM 1379 C C . GLU A 1 170 ? -11.143 -5.785 7.105 1.00 95.50 170 GLU A C 1
ATOM 1381 O O . GLU A 1 170 ? -10.229 -5.187 7.680 1.00 95.50 170 GLU A O 1
ATOM 1386 N N . THR A 1 171 ? -11.016 -6.222 5.853 1.00 95.94 171 THR A N 1
ATOM 1387 C CA . THR A 1 171 ? -9.872 -5.859 5.011 1.00 95.94 171 THR A CA 1
ATOM 1388 C C . THR A 1 171 ? -10.231 -4.619 4.210 1.00 95.94 171 THR A C 1
ATOM 1390 O O . THR A 1 171 ? -11.282 -4.573 3.589 1.00 95.94 171 THR A O 1
ATOM 1393 N N . CYS A 1 172 ? -9.336 -3.635 4.183 1.00 96.50 172 CYS A N 1
ATOM 1394 C CA . CYS A 1 172 ? -9.481 -2.449 3.348 1.00 96.50 172 CYS A CA 1
ATOM 1395 C C . CYS A 1 172 ? -8.170 -2.173 2.601 1.00 96.50 172 CYS A C 1
ATOM 1397 O O . CYS A 1 172 ? -7.073 -2.368 3.136 1.00 96.50 172 CYS A O 1
ATOM 1399 N N . TYR A 1 173 ? -8.282 -1.704 1.364 1.00 97.38 173 TYR A N 1
ATOM 1400 C CA . TYR A 1 173 ? -7.174 -1.294 0.513 1.00 97.38 173 TYR A CA 1
ATOM 1401 C C . TYR A 1 173 ? -7.221 0.215 0.328 1.00 97.38 173 TYR A C 1
ATOM 1403 O O . TYR A 1 173 ? -8.139 0.744 -0.290 1.00 97.38 173 TYR A O 1
ATOM 1411 N N . VAL A 1 174 ? -6.213 0.910 0.843 1.00 96.75 174 VAL A N 1
ATOM 1412 C CA . VAL A 1 174 ? -6.033 2.346 0.629 1.00 96.75 174 VAL A CA 1
ATOM 1413 C C . VAL A 1 174 ? -5.073 2.536 -0.533 1.00 96.75 174 VAL A C 1
ATOM 1415 O O . VAL A 1 174 ? -3.990 1.950 -0.541 1.00 96.75 174 VAL A O 1
ATOM 1418 N N . VAL A 1 175 ? -5.463 3.348 -1.511 1.00 95.62 175 VAL A N 1
ATOM 1419 C CA . VAL A 1 175 ? -4.721 3.535 -2.757 1.00 95.62 175 VAL A CA 1
ATOM 1420 C C . VAL A 1 175 ? -4.445 5.005 -3.022 1.00 95.62 175 VAL A C 1
ATOM 1422 O O . VAL A 1 175 ? -5.327 5.854 -2.892 1.00 95.62 175 VAL A O 1
ATOM 1425 N N . THR A 1 176 ? -3.221 5.296 -3.453 1.00 93.31 176 THR A N 1
ATOM 1426 C CA . THR A 1 176 ? -2.874 6.543 -4.137 1.00 93.31 176 THR A CA 1
ATOM 1427 C C . THR A 1 176 ? -2.353 6.241 -5.530 1.00 93.31 176 THR A C 1
ATOM 1429 O O . THR A 1 176 ? -1.500 5.377 -5.732 1.00 93.31 176 THR A O 1
ATOM 1432 N N . HIS A 1 177 ? -2.864 6.991 -6.499 1.00 89.81 177 HIS A N 1
ATOM 1433 C CA . HIS A 1 177 ? -2.464 6.890 -7.893 1.00 89.81 1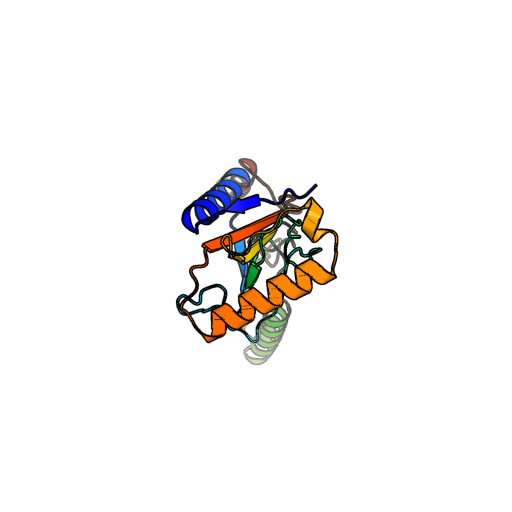77 HIS A CA 1
ATOM 1434 C C . HIS A 1 177 ? -1.745 8.174 -8.323 1.00 89.81 177 HIS A C 1
ATOM 1436 O O . HIS A 1 177 ? -2.231 9.292 -8.117 1.00 89.81 177 HIS A O 1
ATOM 1442 N N . GLN A 1 178 ? -0.553 8.006 -8.889 1.00 85.06 178 GLN A N 1
ATOM 1443 C CA . GLN A 1 178 ? 0.212 9.043 -9.570 1.00 85.06 178 GLN A CA 1
ATOM 1444 C C . GLN A 1 178 ? 0.128 8.767 -11.072 1.00 85.06 178 GLN A C 1
ATOM 1446 O O . GLN A 1 178 ? 0.944 8.024 -11.609 1.00 85.06 178 GLN A O 1
ATOM 1451 N N . SER A 1 179 ? -0.877 9.346 -11.730 1.00 73.38 179 SER A N 1
ATOM 1452 C CA . SER A 1 179 ? -1.211 9.081 -13.138 1.00 73.38 179 SER A CA 1
ATOM 1453 C C . SER A 1 179 ? -0.336 9.815 -14.152 1.00 73.38 179 SER A C 1
ATOM 1455 O O . SER A 1 179 ? -0.484 9.609 -15.352 1.00 73.38 179 SER A O 1
ATOM 1457 N N . ALA A 1 180 ? 0.560 10.699 -13.708 1.00 82.75 180 ALA A N 1
ATOM 1458 C CA . ALA A 1 180 ? 1.407 11.467 -14.609 1.00 82.75 180 ALA A CA 1
ATOM 1459 C C . ALA A 1 180 ? 2.440 10.544 -15.275 1.00 82.75 180 ALA A C 1
ATOM 1461 O O . ALA A 1 180 ? 3.509 10.274 -14.729 1.00 82.75 180 ALA A O 1
ATOM 1462 N N . HIS A 1 181 ? 2.107 10.045 -16.459 1.00 86.75 181 HIS A N 1
ATOM 1463 C CA . HIS A 1 181 ? 3.054 9.380 -17.339 1.00 86.75 181 HIS A CA 1
ATOM 1464 C C . HIS A 1 181 ? 3.953 10.429 -18.004 1.00 86.75 181 HIS A C 1
ATOM 1466 O O . HIS A 1 181 ? 3.495 11.502 -18.393 1.00 86.75 181 HIS A O 1
ATOM 1472 N N . ALA A 1 182 ? 5.243 10.126 -18.131 1.00 86.31 182 ALA A N 1
ATOM 1473 C CA . ALA A 1 182 ? 6.211 11.011 -18.769 1.00 86.31 182 ALA A CA 1
ATOM 1474 C C . ALA A 1 182 ? 7.261 10.202 -19.536 1.00 86.31 182 ALA A C 1
ATOM 1476 O O . ALA A 1 182 ? 7.614 9.088 -19.139 1.00 86.31 182 ALA A O 1
ATOM 1477 N N . GLY A 1 183 ? 7.761 10.776 -20.632 1.00 80.38 183 GLY A N 1
ATOM 1478 C CA . GLY A 1 183 ? 8.826 10.189 -21.450 1.00 80.38 183 GLY A CA 1
ATOM 1479 C C . GLY A 1 183 ? 8.380 9.087 -22.419 1.00 80.38 183 GLY A C 1
ATOM 1480 O O . GLY A 1 183 ? 9.227 8.543 -23.122 1.00 80.38 183 GLY A O 1
ATOM 1481 N N . HIS A 1 184 ? 7.085 8.757 -22.485 1.00 80.31 184 HIS A N 1
ATOM 1482 C CA . HIS A 1 184 ? 6.528 7.813 -23.459 1.00 80.31 184 HIS A CA 1
ATOM 1483 C C . HIS A 1 184 ? 5.115 8.202 -23.905 1.00 80.31 184 HIS A C 1
ATOM 1485 O O . HIS A 1 184 ? 4.429 8.957 -23.219 1.00 80.31 184 HIS A O 1
ATOM 1491 N N . ALA A 1 185 ? 4.691 7.665 -25.052 1.00 77.56 185 ALA A N 1
ATOM 1492 C CA . ALA A 1 185 ? 3.338 7.837 -25.570 1.00 77.56 185 ALA A CA 1
ATOM 1493 C C . ALA A 1 185 ? 2.295 7.166 -24.657 1.00 77.56 185 ALA A C 1
ATOM 1495 O O . ALA A 1 185 ? 2.576 6.137 -24.036 1.00 77.56 185 ALA A O 1
ATOM 1496 N N . ILE A 1 186 ? 1.109 7.770 -24.592 1.00 77.75 186 ILE A N 1
ATOM 1497 C CA . ILE A 1 1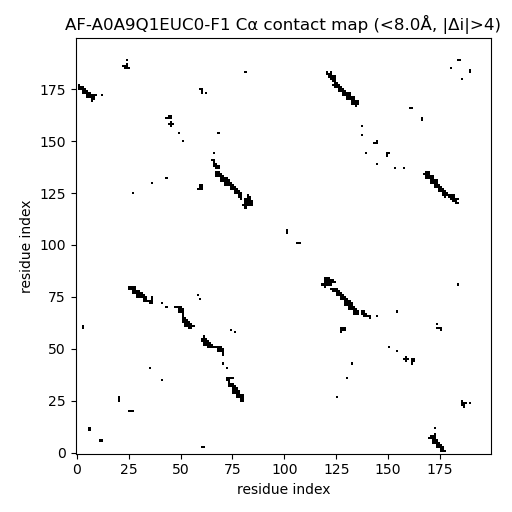86 ? -0.045 7.364 -23.777 1.00 77.75 186 ILE A CA 1
ATOM 1498 C C . ILE A 1 186 ? -1.254 7.283 -24.720 1.00 77.75 186 ILE A C 1
ATOM 1500 O O . ILE A 1 186 ? -1.316 8.039 -25.693 1.00 77.75 186 ILE A O 1
ATOM 1504 N N . GLY A 1 187 ? -2.209 6.395 -24.441 1.00 66.56 187 GLY A N 1
ATOM 1505 C CA . GLY A 1 187 ? -3.448 6.294 -25.221 1.00 66.56 187 GLY A CA 1
ATOM 1506 C C . GLY A 1 187 ? -3.217 5.786 -26.649 1.00 66.56 187 GLY A C 1
ATOM 1507 O O . GLY A 1 187 ? -2.293 5.013 -26.895 1.00 66.56 187 GLY A O 1
ATOM 1508 N N . GLU A 1 188 ? -4.035 6.228 -27.607 1.00 57.28 188 GLU A N 1
ATOM 1509 C CA . GLU A 1 188 ? -3.988 5.769 -29.010 1.00 57.28 188 GLU A CA 1
ATOM 1510 C C . GLU A 1 188 ? -2.616 5.980 -29.681 1.00 57.28 188 GLU A C 1
ATOM 1512 O O . GLU A 1 188 ? -2.204 5.191 -30.533 1.00 57.28 188 GLU A O 1
ATOM 1517 N N . MET A 1 189 ? -1.839 6.973 -29.232 1.00 55.69 189 MET A N 1
ATOM 1518 C CA . MET A 1 189 ? -0.482 7.218 -29.738 1.00 55.69 189 MET A CA 1
ATOM 1519 C C . MET A 1 189 ? 0.547 6.163 -29.295 1.00 55.69 189 MET A C 1
ATOM 1521 O O . MET A 1 189 ? 1.641 6.107 -29.859 1.00 55.69 189 MET A O 1
ATOM 1525 N N . ALA A 1 190 ? 0.237 5.314 -28.307 1.00 55.84 190 ALA A N 1
ATOM 1526 C CA . ALA A 1 190 ? 1.107 4.205 -27.914 1.00 55.84 190 ALA A CA 1
ATOM 1527 C C . ALA A 1 190 ? 1.204 3.126 -29.010 1.00 55.84 190 ALA A C 1
ATOM 1529 O O . ALA A 1 190 ? 2.261 2.513 -29.164 1.00 55.84 190 ALA A O 1
ATOM 1530 N N . ASN A 1 191 ? 0.147 2.954 -29.816 1.00 44.19 191 ASN A N 1
ATOM 1531 C CA . ASN A 1 191 ? 0.090 1.964 -30.897 1.00 44.19 191 ASN A CA 1
ATOM 1532 C C . ASN A 1 191 ? 0.746 2.424 -32.210 1.00 44.19 191 ASN A C 1
ATOM 1534 O O . ASN A 1 191 ? 1.038 1.588 -33.067 1.00 44.19 191 ASN A O 1
ATOM 1538 N N . TRP A 1 192 ? 1.036 3.720 -32.380 1.00 41.75 192 TRP A N 1
ATOM 1539 C CA . TRP A 1 192 ? 1.641 4.216 -33.624 1.00 41.75 192 TRP A CA 1
ATOM 1540 C C . TRP A 1 192 ? 3.065 3.679 -33.833 1.00 41.75 192 TRP A C 1
ATOM 1542 O O . TRP A 1 192 ? 3.440 3.284 -34.932 1.00 41.75 192 TRP A O 1
ATOM 1552 N N . ARG A 1 193 ? 3.846 3.537 -32.753 1.00 40.94 193 ARG A N 1
ATOM 1553 C CA . ARG A 1 193 ? 5.233 3.035 -32.825 1.00 40.94 193 ARG A CA 1
ATOM 1554 C C . ARG A 1 193 ? 5.358 1.546 -33.164 1.00 40.94 193 ARG A C 1
ATOM 1556 O O . ARG A 1 193 ? 6.474 1.073 -33.363 1.00 40.94 193 ARG A O 1
ATOM 1563 N N . SER A 1 194 ? 4.252 0.805 -33.210 1.00 38.53 194 SER A N 1
ATOM 1564 C CA . SER A 1 194 ? 4.238 -0.593 -33.655 1.00 38.53 194 SER A CA 1
ATOM 1565 C C . SER A 1 194 ? 3.897 -0.753 -35.138 1.00 38.53 194 SER A C 1
ATOM 1567 O O . SER A 1 194 ? 4.051 -1.856 -35.652 1.00 38.53 194 SER A O 1
ATOM 1569 N N . SER A 1 195 ? 3.477 0.319 -35.825 1.00 35.38 195 SER A N 1
ATOM 1570 C CA . SER A 1 195 ? 2.995 0.249 -37.214 1.00 35.38 195 SER A CA 1
ATOM 1571 C C . SER A 1 195 ? 3.992 0.762 -38.261 1.00 35.38 195 SER A C 1
ATOM 1573 O O . SER A 1 195 ? 3.829 0.459 -39.437 1.00 35.38 195 SER A O 1
ATOM 1575 N N . ASP A 1 196 ? 5.089 1.416 -37.865 1.00 38.22 196 ASP A N 1
ATOM 1576 C CA . ASP A 1 196 ? 6.143 1.860 -38.799 1.00 38.22 196 ASP A CA 1
ATOM 1577 C C . ASP A 1 196 ? 7.121 0.722 -39.186 1.00 38.22 196 ASP A C 1
ATOM 1579 O O . ASP A 1 196 ? 8.334 0.911 -39.268 1.00 38.22 196 ASP A O 1
ATOM 1583 N N . HIS A 1 197 ? 6.619 -0.502 -39.384 1.00 45.50 197 HIS A N 1
ATOM 1584 C CA . HIS A 1 197 ? 7.380 -1.646 -39.920 1.00 45.50 197 HIS A CA 1
ATOM 1585 C C . HIS A 1 197 ? 6.796 -2.177 -41.238 1.00 45.50 197 HIS A C 1
ATOM 1587 O O . HIS A 1 197 ? 6.904 -3.364 -41.532 1.00 45.50 197 HIS A O 1
ATOM 1593 N N . LEU A 1 198 ? 6.225 -1.288 -42.055 1.00 40.91 198 LEU A N 1
ATOM 1594 C CA . LEU A 1 198 ? 5.952 -1.524 -43.475 1.00 40.91 198 LEU A CA 1
ATOM 1595 C C . LEU A 1 198 ? 6.187 -0.224 -44.269 1.00 40.91 198 LEU A C 1
ATOM 1597 O O . LEU A 1 198 ? 5.282 0.595 -44.366 1.00 40.91 198 LEU A O 1
ATOM 1601 N N . CYS A 1 199 ? 7.423 -0.049 -44.756 1.00 31.45 199 CYS A N 1
ATOM 1602 C CA . CYS A 1 199 ? 7.935 0.834 -45.834 1.00 31.45 199 CYS A CA 1
ATOM 1603 C C . CYS A 1 199 ? 9.376 1.235 -45.459 1.00 31.45 199 CYS A C 1
ATOM 1605 O O . CYS A 1 199 ? 9.587 1.747 -44.363 1.00 31.45 199 CYS A O 1
ATOM 1607 N N . SER A 1 200 ? 10.427 1.022 -46.250 1.00 33.84 200 SER A N 1
ATOM 1608 C CA . SER A 1 200 ? 10.587 0.592 -47.646 1.00 33.84 200 SER A CA 1
ATOM 1609 C C . SER A 1 200 ? 11.906 -0.166 -47.799 1.00 33.84 200 SER A C 1
ATOM 1611 O O . SER A 1 200 ? 12.785 0.015 -46.923 1.00 33.84 200 SER A O 1
#

Secondary structure (DSSP, 8-state):
---EEEESSHHHHHHHHHHHHHHHT--EEEEEE-TTTT-SS----TTSPPBS-B--BTTBPPB---S--EEEEEEEEEEETTS--S-HHHHHHHHHHHHHHHHHS---PPPP--S-S-S------EEEEEEEEE-GGG---HHHHTSHHHHHHHHHHHHHHHHHS----EEEEEEEEE----SS--GGGGTGGGT--S--

pLDDT: mean 84.62, std 14.51, range [31.45, 97.38]

InterPro domains:
  IPR029309 Calcium-responsive transcription factor [PF15299] (44-191)

Radius of gyration: 23.79 Å; Cα contacts (8 Å, |Δi|>4): 292; chains: 1; bounding box: 56×33×74 Å

Nearest PDB structures (foldseek):
  2d0v-assembly1_A  TM=1.999E-01  e=9.323E+00  Hyphomicrobium denitrificans

Solvent-accessible surface area (backbone atoms only — not comparable to full-atom values): 11554 Å² total; per-residue (Å²): 133,71,60,77,47,77,32,73,50,68,67,61,46,51,50,51,52,49,50,54,25,62,65,40,63,43,58,69,39,82,72,48,69,40,88,44,51,82,44,84,84,69,71,86,52,49,91,54,72,75,38,51,56,41,91,43,57,99,73,41,50,58,38,78,72,74,36,41,37,31,32,82,54,24,38,38,32,32,27,35,68,37,10,68,70,85,55,53,68,62,51,50,52,51,52,54,54,50,55,53,47,33,69,74,67,69,55,81,73,87,73,80,86,64,98,57,98,59,85,48,57,51,20,72,19,31,40,20,36,31,38,30,39,35,30,70,94,63,44,49,58,61,82,65,46,74,40,66,69,48,50,53,50,53,47,50,52,52,30,54,43,45,73,75,46,93,71,82,65,44,58,38,36,40,32,30,51,43,80,63,70,44,84,64,68,53,37,80,59,48,58,55,80,74,60,81,82,77,82,131

Mean predicted aligned error: 9.14 Å